Protein AF-M1K341-F1 (afdb_monomer_lite)

Secondary structure (DSSP, 8-state):
---PPPSS-HHHHHHHHHTSTT-TTHHHHHHHHHHHHHHHHHHHHHT-SSEEEE--HHHHHHHHTT-HHHHHHHHHHHHHHHHHHHHHHHHHHHHHHHHHHHH-GGGGGHHHHIIIIIHHHHHHHHHHHT---HHHHHHHHHHHHHHHHHHTBGGG---HHHHHHHHHHHHHHHT-HHHHHHHHTTEEEE-GGGGG-HHHHHHHHHHHHHS-SSS-SS--GGGHHHHHHHHHHHHHHHHHSPB--PPPHHHHHHHHHHHHHHHHHHHHHHHHTTS----------PPP-THHHHHHHHHHHHHHHHS--

Organism: Encephalitozoon cuniculi (NCBI:txid6035)

Foldseek 3Di:
DDDDDDPPPVVQLVVLQLPQPLLLQLLLLLLLLLLVVLLVLLVCVLVDQFQKWFQDPQLLVCLVVVVLLVSLVVRVVRSVVLNVLSVVVSVVSVVLSVVSCVVDVPCVRSVSCCVRLVVQLVVLLVQLLVDDDPVSNVSSVVSNLVSLLVSQECSSHVDPVLLVSLVVVLVCLVPVPSLCCCQVRQIFGHHPVCSVVSVVVSVVSVQSVCQRSLGGPDDDPRSSSSPSSSVSSVSSNSSSDRDHDDDDPSRVVVVVVVVVVVVVVVVVVVVCVVDDDDDDDDDDDDDDDPPPPVVVVVVVVVVVVVPPD

Structure (mmCIF, N/CA/C/O backbone):
data_AF-M1K341-F1
#
_entry.id   AF-M1K341-F1
#
loop_
_atom_site.group_PDB
_atom_site.id
_atom_site.type_symbol
_atom_site.label_atom_id
_atom_site.label_alt_id
_atom_site.label_comp_id
_atom_site.label_asym_id
_atom_site.label_entity_id
_atom_site.label_seq_id
_atom_site.pdbx_PDB_ins_code
_atom_site.Cartn_x
_atom_site.Cartn_y
_atom_site.Cartn_z
_atom_site.occupancy
_atom_site.B_iso_or_equiv
_atom_site.auth_seq_id
_atom_site.auth_comp_id
_atom_site.auth_asym_id
_atom_site.auth_atom_id
_atom_site.pdbx_PDB_model_num
ATOM 1 N N . MET A 1 1 ? 13.171 23.083 21.052 1.00 31.80 1 MET A N 1
ATOM 2 C CA . MET A 1 1 ? 12.038 22.138 20.982 1.00 31.80 1 MET A CA 1
ATOM 3 C C . MET A 1 1 ? 10.779 22.963 20.816 1.00 31.80 1 MET A C 1
ATOM 5 O O . MET A 1 1 ? 10.423 23.678 21.740 1.00 31.80 1 MET A O 1
ATOM 9 N N . GLN A 1 2 ? 10.188 22.962 19.624 1.00 23.58 2 GLN A N 1
ATOM 10 C CA . GLN A 1 2 ? 8.912 23.622 19.358 1.00 23.58 2 GLN A CA 1
ATOM 11 C C . GLN A 1 2 ? 8.000 22.592 18.696 1.00 23.58 2 GLN A C 1
ATOM 13 O O . GLN A 1 2 ? 8.249 22.154 17.577 1.00 23.58 2 GLN A O 1
ATOM 18 N N . SER A 1 3 ? 6.998 22.166 19.455 1.00 30.30 3 SER A N 1
ATOM 19 C CA . SER A 1 3 ? 5.808 21.466 18.994 1.00 30.30 3 SER A CA 1
ATOM 20 C C . SER A 1 3 ? 5.016 22.409 18.085 1.00 30.30 3 SER A C 1
ATOM 22 O O . SER A 1 3 ? 4.510 23.430 18.552 1.00 30.30 3 SER A O 1
ATOM 24 N N . GLY A 1 4 ? 4.975 22.103 16.787 1.00 28.55 4 GLY A N 1
ATOM 25 C CA . GLY A 1 4 ? 4.127 22.800 15.818 1.00 28.55 4 GLY A CA 1
ATOM 26 C C . GLY A 1 4 ? 2.640 22.462 16.013 1.00 28.55 4 GLY A C 1
ATOM 27 O O . GLY A 1 4 ? 2.333 21.443 16.633 1.00 28.55 4 GLY A O 1
ATOM 28 N N . PRO A 1 5 ? 1.723 23.318 15.530 1.00 41.66 5 PRO A N 1
ATOM 29 C CA . PRO A 1 5 ? 0.301 23.241 15.839 1.00 41.66 5 PRO A CA 1
ATOM 30 C C . PRO A 1 5 ? -0.401 22.100 15.086 1.00 41.66 5 PRO A C 1
ATOM 32 O O . PRO A 1 5 ? -0.144 21.860 13.907 1.00 41.66 5 PRO A O 1
ATOM 35 N N . PHE A 1 6 ? -1.297 21.431 15.814 1.00 37.28 6 PHE A N 1
ATOM 36 C CA . PHE A 1 6 ? -2.285 20.453 15.359 1.00 37.28 6 PHE A CA 1
ATOM 37 C C . PHE A 1 6 ? -3.232 21.055 14.314 1.00 37.28 6 PHE A C 1
ATOM 39 O O . PHE A 1 6 ? -3.731 22.161 14.511 1.00 37.28 6 PHE A O 1
ATOM 46 N N . GLU A 1 7 ? -3.520 20.323 13.232 1.00 40.06 7 GLU A N 1
ATOM 47 C CA . GLU A 1 7 ? -4.556 20.709 12.260 1.00 40.06 7 GLU A CA 1
ATOM 48 C C . GLU A 1 7 ? -5.235 19.495 11.578 1.00 40.06 7 GLU A C 1
ATOM 50 O O . GLU A 1 7 ? -5.529 19.487 10.380 1.00 40.06 7 GLU A O 1
ATOM 55 N N . MET A 1 8 ? -5.536 18.468 12.372 1.00 41.22 8 MET A N 1
ATOM 56 C CA . MET A 1 8 ? -6.918 18.039 12.572 1.00 41.22 8 MET A CA 1
ATOM 57 C C . MET A 1 8 ? -7.226 18.355 14.040 1.00 41.22 8 MET A C 1
ATOM 59 O O . MET A 1 8 ? -6.359 18.226 14.901 1.00 41.22 8 MET A O 1
ATOM 63 N N . ASN A 1 9 ? -8.404 18.899 14.336 1.00 53.91 9 ASN A N 1
ATOM 64 C CA . ASN A 1 9 ? -8.740 19.192 15.722 1.00 53.91 9 ASN A CA 1
ATOM 65 C C . ASN A 1 9 ? -8.868 17.825 16.407 1.00 53.91 9 ASN A C 1
ATOM 67 O O . ASN A 1 9 ? -9.782 17.085 16.051 1.00 53.91 9 ASN A O 1
ATOM 71 N N . ASP A 1 10 ? -7.986 17.465 17.346 1.00 56.53 10 ASP A N 1
ATOM 72 C CA . ASP A 1 10 ? -8.075 16.211 18.122 1.00 56.53 10 ASP A CA 1
ATOM 73 C C . ASP A 1 10 ? -9.516 15.946 18.599 1.00 56.53 10 ASP A C 1
ATOM 75 O O . ASP A 1 10 ? -9.975 14.810 18.698 1.00 56.53 10 ASP A O 1
ATOM 79 N N . ILE A 1 11 ? -10.255 17.034 18.834 1.00 63.25 11 ILE A N 1
ATOM 80 C CA . ILE A 1 11 ? -11.677 17.100 19.157 1.00 63.25 11 ILE A CA 1
ATOM 81 C C . ILE A 1 11 ? -12.574 16.457 18.083 1.00 63.25 11 ILE A C 1
ATOM 83 O O . ILE A 1 11 ? -13.475 15.706 18.437 1.00 63.25 11 ILE A O 1
ATOM 87 N N . GLU A 1 12 ? -12.369 16.718 16.791 1.00 66.12 12 GLU A N 1
ATOM 88 C CA . GLU A 1 12 ? -13.173 16.157 15.693 1.00 66.12 12 GLU A CA 1
ATOM 89 C C . GLU A 1 12 ? -12.963 14.650 15.543 1.00 66.12 12 GLU A C 1
ATOM 91 O O . GLU A 1 12 ? -13.943 13.908 15.449 1.00 66.12 12 GLU A O 1
ATOM 96 N N . LEU A 1 13 ? -11.712 14.179 15.599 1.00 66.88 13 LEU A N 1
ATOM 97 C CA . LEU A 1 13 ? -11.414 12.746 15.581 1.00 66.88 13 LEU A CA 1
ATOM 98 C C . LEU A 1 13 ? -11.944 12.065 16.846 1.00 66.88 13 LEU A C 1
ATOM 100 O O . LEU A 1 13 ? -12.610 11.036 16.757 1.00 66.88 13 LEU A O 1
ATOM 104 N N . CYS A 1 14 ? -11.740 12.672 18.019 1.00 67.00 14 CYS A N 1
ATOM 105 C CA . CYS A 1 14 ? -12.308 12.176 19.270 1.00 67.00 14 CYS A CA 1
ATOM 106 C C . CYS A 1 14 ? -13.839 12.106 19.215 1.00 67.00 14 CYS A C 1
ATOM 108 O O . CYS A 1 14 ? -14.415 11.119 19.663 1.00 67.00 14 CYS A O 1
ATOM 110 N N . ASN A 1 15 ? -14.514 13.108 18.649 1.00 70.31 15 ASN A N 1
ATOM 111 C CA . ASN A 1 15 ? -15.971 13.112 18.508 1.00 70.31 15 ASN A CA 1
ATOM 112 C C . ASN A 1 15 ? -16.444 12.047 17.512 1.00 70.31 15 ASN A C 1
ATOM 114 O O . ASN A 1 15 ? -17.376 11.301 17.813 1.00 70.31 15 ASN A O 1
ATOM 118 N N . ALA A 1 16 ? -15.761 11.901 16.373 1.00 70.31 16 ALA A N 1
ATOM 119 C CA . ALA A 1 16 ? -16.055 10.848 15.407 1.00 70.31 16 ALA A CA 1
ATOM 120 C C . ALA A 1 16 ? -15.936 9.451 16.035 1.00 70.31 16 ALA A C 1
ATOM 122 O O . ALA A 1 16 ? -16.771 8.594 15.752 1.00 70.31 16 ALA A O 1
ATOM 123 N N . 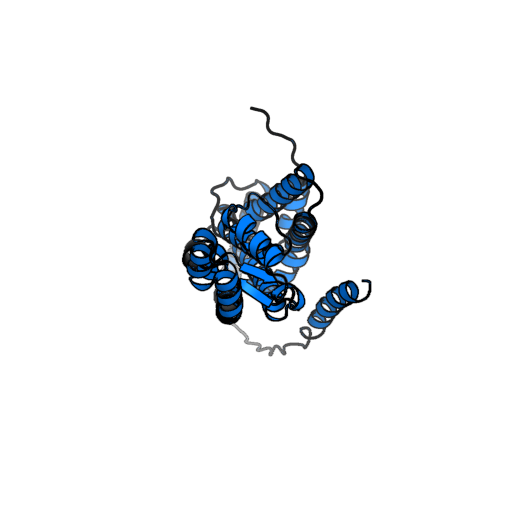MET A 1 17 ? -14.944 9.254 16.910 1.00 71.31 17 MET A N 1
ATOM 124 C CA . MET A 1 17 ? -14.660 7.994 17.602 1.00 71.31 17 MET A CA 1
ATOM 125 C C . MET A 1 17 ? -15.606 7.705 18.775 1.00 71.31 17 MET A C 1
ATOM 127 O O . MET A 1 17 ? -16.005 6.554 18.947 1.00 71.31 17 MET A O 1
ATOM 131 N N . LYS A 1 18 ? -16.024 8.724 19.541 1.00 68.81 18 LYS A N 1
ATOM 132 C CA . LYS A 1 18 ? -17.042 8.601 20.609 1.00 68.81 18 LYS A CA 1
ATOM 133 C C . LYS A 1 18 ? -18.358 8.021 20.099 1.00 68.81 18 LYS A C 1
ATOM 135 O O . LYS A 1 18 ? -19.062 7.320 20.817 1.00 68.81 18 LYS A O 1
ATOM 140 N N . GLU A 1 19 ? -18.689 8.309 18.847 1.00 69.25 19 GLU A N 1
ATOM 141 C CA . GLU A 1 19 ? -19.926 7.856 18.216 1.00 69.25 19 GLU A CA 1
ATOM 142 C C . GLU A 1 19 ? -19.822 6.453 17.594 1.00 69.25 19 GLU A C 1
ATOM 144 O O . GLU A 1 19 ? -20.786 5.981 16.980 1.00 69.25 19 GLU A O 1
ATOM 149 N N . ILE A 1 20 ? -18.679 5.771 17.754 1.00 70.00 20 ILE A N 1
ATOM 150 C CA . ILE A 1 20 ? -18.453 4.402 17.281 1.00 70.00 20 ILE A CA 1
ATOM 151 C C . ILE A 1 20 ? -18.794 3.426 18.408 1.00 70.00 20 ILE A C 1
ATOM 153 O O . ILE A 1 20 ? -18.048 3.311 19.385 1.00 70.00 20 ILE A O 1
ATOM 157 N N . PRO A 1 21 ? -19.900 2.674 18.287 1.00 61.69 21 PRO A N 1
ATOM 158 C CA . PRO A 1 21 ? -20.218 1.632 19.249 1.00 61.69 21 PRO A CA 1
ATOM 159 C C . PRO A 1 21 ? -19.119 0.563 19.231 1.00 61.69 21 PRO A C 1
ATOM 161 O O . PRO A 1 21 ? -18.712 0.144 18.149 1.00 61.69 21 PRO A O 1
ATOM 164 N N . GLU A 1 22 ? -18.684 0.085 20.401 1.00 63.88 22 GLU A N 1
ATOM 165 C CA . GLU A 1 22 ? -17.655 -0.969 20.516 1.00 63.88 22 GLU A CA 1
ATOM 166 C C . GLU A 1 22 ? -16.331 -0.609 19.806 1.00 63.88 22 GLU A C 1
ATOM 168 O O . GLU A 1 22 ? -15.724 -1.429 19.116 1.00 63.88 22 GLU A O 1
ATOM 173 N N . TYR A 1 23 ? -15.859 0.628 20.011 1.00 72.19 23 TYR A N 1
ATOM 174 C CA . TYR A 1 23 ? -14.627 1.192 19.439 1.00 72.19 23 TYR A CA 1
ATOM 175 C C . TYR A 1 23 ? -13.354 0.349 19.642 1.00 72.19 23 TYR A C 1
ATOM 177 O O . TYR A 1 23 ? -12.352 0.586 18.976 1.00 72.19 23 TYR A O 1
ATOM 185 N N . GLY A 1 24 ? -13.354 -0.648 20.527 1.00 73.62 24 GLY A N 1
ATOM 186 C CA . GLY A 1 24 ? -12.183 -1.452 20.876 1.00 73.62 24 GLY A CA 1
ATOM 187 C C . GLY A 1 24 ? -11.657 -2.376 19.772 1.00 73.62 24 GLY A C 1
ATOM 188 O O . GLY A 1 24 ? -11.023 -3.365 20.101 1.00 73.62 24 GLY A O 1
ATOM 189 N N . ASN A 1 25 ? -11.939 -2.149 18.486 1.00 79.88 25 ASN A N 1
ATOM 190 C CA . ASN A 1 25 ? -11.408 -2.944 17.365 1.00 79.88 25 ASN A CA 1
ATOM 191 C C . ASN A 1 25 ? -10.974 -2.079 16.166 1.00 79.88 25 ASN A C 1
ATOM 193 O O . ASN A 1 25 ? -10.872 -2.559 15.034 1.00 79.88 25 ASN A O 1
ATOM 197 N N . THR A 1 26 ? -10.749 -0.788 16.386 1.00 85.31 26 THR A N 1
ATOM 198 C CA . THR A 1 26 ? -10.526 0.195 15.317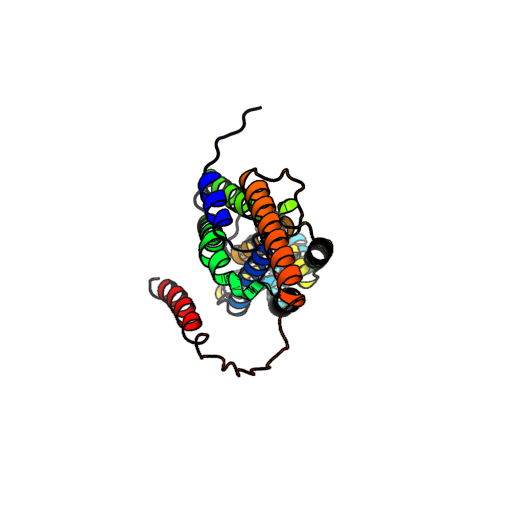 1.00 85.31 26 THR A CA 1
ATOM 199 C C . THR A 1 26 ? -9.246 -0.040 14.524 1.00 85.31 26 THR A C 1
ATOM 201 O O . THR A 1 26 ? -9.261 0.186 13.317 1.00 85.31 26 THR A O 1
ATOM 204 N N . ALA A 1 27 ? -8.173 -0.574 15.122 1.00 88.38 27 ALA A N 1
ATOM 205 C CA . ALA A 1 27 ? -6.969 -0.943 14.367 1.00 88.38 27 ALA A CA 1
ATOM 206 C C . ALA A 1 27 ? -7.266 -2.017 13.315 1.00 88.38 27 ALA A C 1
ATOM 208 O O . ALA A 1 27 ? -6.817 -1.918 12.178 1.00 88.38 27 ALA A O 1
ATOM 209 N N . ILE A 1 28 ? -8.078 -3.019 13.662 1.00 90.00 28 ILE A N 1
ATOM 210 C CA . ILE A 1 28 ? -8.451 -4.097 12.740 1.00 90.00 28 ILE A CA 1
ATOM 211 C C . ILE A 1 28 ? -9.336 -3.555 11.615 1.00 90.00 28 ILE A C 1
ATOM 213 O O . ILE A 1 28 ? -9.130 -3.896 10.451 1.00 90.00 28 ILE A O 1
ATOM 217 N N . MET A 1 29 ? -10.293 -2.679 11.939 1.00 89.31 29 MET A N 1
ATOM 218 C CA . MET A 1 29 ? -11.142 -2.025 10.935 1.00 89.31 29 MET A CA 1
ATOM 219 C C . MET A 1 29 ? -10.328 -1.115 10.003 1.00 89.31 29 MET A C 1
ATOM 221 O O . MET A 1 29 ? -10.562 -1.115 8.794 1.00 89.31 29 MET A O 1
ATOM 225 N N . MET A 1 30 ? -9.344 -0.393 10.545 1.00 92.88 30 MET A N 1
ATOM 226 C CA . MET A 1 30 ? -8.407 0.432 9.781 1.00 92.88 30 MET A CA 1
ATOM 227 C C . MET A 1 30 ? -7.544 -0.421 8.846 1.00 92.88 30 MET A C 1
ATOM 229 O O . MET A 1 30 ? -7.468 -0.148 7.651 1.00 92.88 30 MET A O 1
ATOM 233 N N . VAL A 1 31 ? -6.953 -1.503 9.358 1.00 94.44 31 VAL A N 1
ATOM 234 C CA . VAL A 1 31 ? -6.198 -2.473 8.554 1.00 94.44 31 VAL A CA 1
ATOM 235 C C . VAL A 1 31 ? -7.070 -3.054 7.445 1.00 94.44 31 VAL A C 1
ATOM 237 O O . VAL A 1 31 ? -6.645 -3.098 6.294 1.00 94.44 31 VAL A O 1
ATOM 240 N N . PHE A 1 32 ? -8.301 -3.466 7.758 1.00 93.38 32 PHE A N 1
ATOM 241 C CA . PHE A 1 32 ? -9.229 -3.989 6.760 1.00 93.38 32 PHE A CA 1
ATOM 242 C C . PHE A 1 32 ? -9.505 -2.970 5.650 1.00 93.38 32 PHE A C 1
ATOM 244 O O . PHE A 1 32 ? -9.471 -3.318 4.471 1.00 93.38 32 PHE A O 1
ATOM 251 N N . HIS A 1 33 ? -9.745 -1.714 6.024 1.00 94.69 33 HIS A N 1
ATOM 252 C CA . HIS A 1 33 ? -9.976 -0.636 5.074 1.00 94.69 33 HIS A CA 1
ATOM 253 C C . HIS A 1 33 ? -8.760 -0.405 4.162 1.00 94.69 33 HIS A C 1
ATOM 255 O O . HIS A 1 33 ? -8.899 -0.397 2.942 1.00 94.69 33 HIS A O 1
ATOM 261 N N . LEU A 1 34 ? -7.553 -0.317 4.729 1.00 96.81 34 LEU A N 1
ATOM 262 C CA . LEU A 1 34 ? -6.313 -0.160 3.962 1.00 96.81 34 LEU A CA 1
ATOM 263 C C . LEU A 1 34 ? -6.048 -1.347 3.019 1.00 96.81 34 LEU A C 1
ATOM 265 O O . LEU A 1 34 ? -5.614 -1.144 1.884 1.00 96.81 34 LEU A O 1
ATOM 269 N N . LEU A 1 35 ? -6.348 -2.579 3.450 1.00 96.38 35 LEU A N 1
ATOM 270 C CA . LEU A 1 35 ? -6.287 -3.763 2.586 1.00 96.38 35 LEU A CA 1
ATOM 271 C C . LEU A 1 35 ? -7.292 -3.672 1.429 1.00 96.38 35 LEU A C 1
ATOM 273 O O . LEU A 1 35 ? -6.979 -4.088 0.315 1.00 96.38 35 LEU A O 1
ATOM 277 N N . ASP A 1 36 ? -8.489 -3.129 1.664 1.00 95.38 36 ASP A N 1
ATOM 278 C CA . ASP A 1 36 ? -9.492 -2.931 0.616 1.00 95.38 36 ASP A CA 1
ATOM 279 C C . ASP A 1 36 ? -9.057 -1.878 -0.415 1.00 95.38 36 ASP A C 1
ATOM 281 O O . ASP A 1 36 ? -9.172 -2.126 -1.618 1.00 95.38 36 ASP A O 1
ATOM 285 N N . ILE A 1 37 ? -8.473 -0.758 0.030 1.00 96.81 37 ILE A N 1
ATOM 286 C CA . ILE A 1 37 ? -7.870 0.238 -0.872 1.00 96.81 37 ILE A CA 1
ATOM 287 C C . ILE A 1 37 ? -6.744 -0.403 -1.692 1.00 96.81 37 ILE A C 1
ATOM 289 O O . ILE A 1 37 ? -6.715 -0.259 -2.916 1.00 96.81 37 ILE A O 1
ATOM 293 N N . LEU A 1 38 ? -5.839 -1.148 -1.047 1.00 97.12 38 LEU A N 1
ATOM 294 C CA . LEU A 1 38 ? -4.732 -1.821 -1.728 1.00 97.12 38 LEU A CA 1
ATOM 295 C C . LEU A 1 38 ? -5.237 -2.827 -2.770 1.00 97.12 38 LEU A C 1
ATOM 297 O O . LEU A 1 38 ? -4.742 -2.840 -3.896 1.00 97.12 38 LEU A O 1
ATOM 301 N N . ALA A 1 39 ? -6.250 -3.629 -2.436 1.00 97.50 39 ALA A N 1
ATOM 302 C CA . ALA A 1 39 ? -6.859 -4.570 -3.371 1.00 97.50 39 ALA A CA 1
ATOM 303 C C . ALA A 1 39 ? -7.457 -3.857 -4.593 1.00 97.50 39 ALA A C 1
ATOM 305 O O . ALA A 1 39 ? -7.181 -4.246 -5.729 1.00 97.50 39 ALA A O 1
ATOM 306 N N . LYS A 1 40 ? -8.222 -2.779 -4.380 1.00 96.62 40 LYS A N 1
ATOM 307 C CA . LYS A 1 40 ? -8.791 -1.959 -5.464 1.00 96.62 40 LYS A CA 1
ATOM 308 C C . LYS A 1 40 ? -7.698 -1.374 -6.362 1.00 96.62 40 LYS A C 1
ATOM 310 O O . LYS A 1 40 ? -7.810 -1.440 -7.587 1.00 96.62 40 LYS A O 1
ATOM 315 N N . HIS A 1 41 ? -6.618 -0.862 -5.772 1.00 96.19 41 HIS A N 1
ATOM 316 C CA . HIS A 1 41 ? -5.482 -0.321 -6.522 1.00 96.19 41 HIS A CA 1
ATOM 317 C C . HIS A 1 41 ? -4.769 -1.401 -7.351 1.00 96.19 41 HIS A C 1
ATOM 319 O O . HIS A 1 41 ? -4.515 -1.206 -8.537 1.00 96.19 41 HIS A O 1
ATOM 325 N N . LEU A 1 42 ? -4.531 -2.587 -6.786 1.00 96.94 42 LEU A N 1
ATOM 326 C CA . LEU A 1 42 ? -3.930 -3.715 -7.512 1.00 96.94 42 LEU A CA 1
ATOM 327 C C . LEU A 1 42 ? -4.824 -4.228 -8.654 1.00 96.94 42 LEU A C 1
ATOM 329 O O . LEU A 1 42 ? -4.322 -4.581 -9.723 1.00 96.94 42 LEU A O 1
ATOM 333 N N . GLN A 1 43 ? -6.148 -4.240 -8.466 1.00 97.19 43 GLN A N 1
ATOM 334 C CA . GLN A 1 43 ? -7.101 -4.554 -9.537 1.00 97.19 43 GLN A CA 1
ATOM 335 C C . GLN A 1 43 ? -7.009 -3.545 -10.687 1.00 97.19 43 GLN A C 1
ATOM 337 O O . GLN A 1 43 ? -7.013 -3.946 -11.853 1.00 97.19 43 GLN A O 1
ATOM 342 N N . MET A 1 44 ? -6.895 -2.251 -10.368 1.00 95.81 44 MET A N 1
ATOM 343 C CA . MET A 1 44 ? -6.690 -1.191 -11.357 1.00 95.81 44 MET A CA 1
ATOM 344 C C . MET A 1 44 ? -5.360 -1.374 -12.096 1.00 95.81 44 MET A C 1
ATOM 346 O O . MET A 1 44 ? -5.342 -1.363 -13.324 1.00 95.81 44 MET A O 1
ATO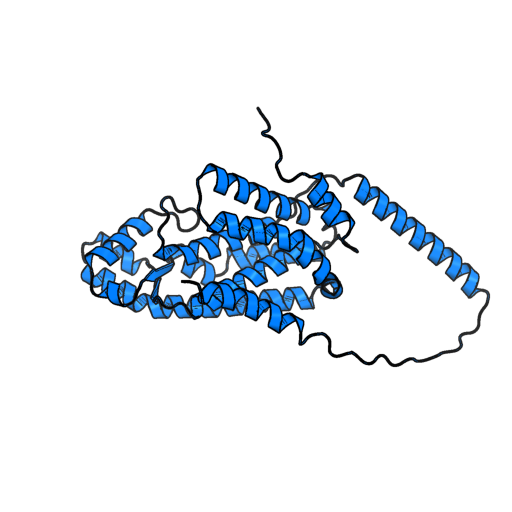M 350 N N . MET A 1 45 ? -4.267 -1.633 -11.377 1.00 94.81 45 MET A N 1
ATOM 351 C CA . MET A 1 45 ? -2.952 -1.920 -11.962 1.00 94.81 45 MET A CA 1
ATOM 352 C C . MET A 1 45 ? -2.992 -3.108 -12.934 1.00 94.81 45 MET A C 1
ATOM 354 O O . MET A 1 45 ? -2.398 -3.056 -14.007 1.00 94.81 45 MET A O 1
ATOM 358 N N . GLY A 1 46 ? -3.730 -4.172 -12.598 1.00 90.31 46 GLY A N 1
ATOM 359 C CA . GLY A 1 46 ? -3.910 -5.333 -13.476 1.00 90.31 46 GLY A CA 1
ATOM 360 C C . GLY A 1 46 ? -4.679 -5.038 -14.771 1.00 90.31 46 GLY A C 1
ATOM 361 O O . GLY A 1 46 ? -4.600 -5.823 -15.716 1.00 90.31 46 GLY A O 1
ATOM 362 N N . ARG A 1 47 ? -5.408 -3.917 -14.823 1.00 91.81 47 ARG A N 1
ATOM 363 C CA . ARG A 1 47 ? -6.206 -3.449 -15.970 1.00 91.81 47 ARG A CA 1
ATOM 364 C C . ARG A 1 47 ? -5.658 -2.160 -16.590 1.00 91.81 47 ARG A C 1
ATOM 366 O O . ARG A 1 47 ? -6.333 -1.562 -17.423 1.00 91.81 47 ARG A O 1
ATOM 373 N N . HIS A 1 48 ? -4.471 -1.725 -16.175 1.00 92.00 48 HIS A N 1
ATOM 374 C CA . HIS A 1 48 ? -3.871 -0.477 -16.629 1.00 92.00 48 HIS A CA 1
ATOM 375 C C . HIS A 1 48 ? -3.637 -0.496 -18.149 1.00 92.00 48 HIS A C 1
ATOM 377 O O . HIS A 1 48 ? -3.326 -1.543 -18.724 1.00 92.00 48 HIS A O 1
ATOM 383 N N . SER A 1 49 ? -3.793 0.658 -18.804 1.00 90.12 49 SER A N 1
ATOM 384 C CA . SER A 1 49 ? -3.575 0.805 -20.253 1.00 90.12 49 SER A CA 1
ATOM 385 C C . SER A 1 49 ? -2.108 0.592 -20.630 1.00 90.12 49 SER A C 1
ATOM 387 O O . SER A 1 49 ? -1.795 -0.079 -21.619 1.00 90.12 49 SER A O 1
ATOM 389 N N . ASP A 1 50 ? -1.216 1.145 -19.813 1.00 95.50 50 ASP A N 1
ATOM 390 C CA . ASP A 1 50 ? 0.230 1.031 -19.981 1.00 95.50 50 ASP A CA 1
ATOM 391 C C . ASP A 1 50 ? 0.765 -0.343 -19.582 1.00 95.50 50 ASP A C 1
ATOM 393 O O . ASP A 1 50 ? 0.137 -1.114 -18.854 1.00 95.50 50 ASP A O 1
ATOM 397 N N . VAL A 1 51 ? 1.956 -0.663 -20.080 1.00 95.75 51 VAL A N 1
ATOM 398 C CA . VAL A 1 51 ? 2.601 -1.953 -19.856 1.00 95.75 51 VAL A CA 1
ATOM 399 C C . VAL A 1 51 ? 3.318 -1.925 -18.509 1.00 95.75 51 VAL A C 1
ATOM 401 O O . VAL A 1 51 ? 4.296 -1.189 -18.372 1.00 95.75 51 VAL A O 1
ATOM 404 N N . PRO A 1 52 ? 2.903 -2.738 -17.522 1.00 97.31 52 PRO A N 1
ATOM 405 C CA . PRO A 1 52 ? 3.692 -2.897 -16.313 1.00 97.31 52 PRO A CA 1
ATOM 406 C C . PRO A 1 52 ? 4.992 -3.621 -16.666 1.00 97.31 52 PRO A C 1
ATOM 408 O O . PRO A 1 52 ? 4.954 -4.656 -17.339 1.00 97.31 52 PRO A O 1
ATOM 411 N N . VAL A 1 53 ? 6.116 -3.087 -16.204 1.00 97.19 53 VAL A N 1
ATOM 412 C CA . VAL A 1 53 ? 7.472 -3.635 -16.326 1.00 97.19 53 VAL A CA 1
ATOM 413 C C . VAL A 1 53 ? 8.214 -3.437 -15.010 1.00 97.19 53 VAL A C 1
ATOM 415 O O . VAL A 1 53 ? 7.896 -2.538 -14.238 1.00 97.19 53 VAL A O 1
ATOM 418 N N . ILE A 1 54 ? 9.210 -4.272 -14.743 1.00 96.12 54 ILE A N 1
ATOM 419 C CA . ILE A 1 54 ? 10.107 -4.127 -13.594 1.00 96.12 54 ILE A CA 1
ATOM 420 C C . ILE A 1 54 ? 11.557 -4.008 -14.081 1.00 96.12 54 ILE A C 1
ATOM 422 O O . ILE A 1 54 ? 12.003 -4.772 -14.941 1.00 96.12 54 ILE A O 1
ATOM 426 N N . ILE A 1 55 ? 12.291 -3.043 -13.539 1.00 95.62 55 ILE A N 1
ATOM 427 C CA . ILE A 1 55 ? 13.736 -2.892 -13.708 1.00 95.62 55 ILE A CA 1
ATOM 428 C C . ILE A 1 55 ? 14.414 -3.882 -12.756 1.00 95.62 55 ILE A C 1
ATOM 430 O O . ILE A 1 55 ? 14.710 -3.589 -11.597 1.00 95.62 55 ILE A O 1
ATOM 434 N N . THR A 1 56 ? 14.620 -5.101 -13.247 1.00 93.88 56 THR A N 1
ATOM 435 C CA . THR A 1 56 ? 15.310 -6.162 -12.508 1.00 93.88 56 THR A CA 1
ATOM 436 C C . THR A 1 56 ? 16.823 -5.930 -12.475 1.00 93.88 56 THR A C 1
ATOM 438 O O . THR A 1 56 ? 17.364 -5.064 -13.167 1.00 93.88 56 THR A O 1
ATOM 441 N N . ASN A 1 57 ? 17.536 -6.774 -11.724 1.00 93.00 57 ASN A N 1
ATOM 442 C CA . ASN A 1 57 ? 19.001 -6.798 -11.739 1.00 93.00 57 ASN A CA 1
ATOM 443 C C . ASN A 1 57 ? 19.578 -7.046 -13.143 1.00 93.00 57 ASN A C 1
ATOM 445 O O . ASN A 1 57 ? 20.658 -6.548 -13.449 1.00 93.00 57 ASN A O 1
ATOM 449 N N . ASP A 1 58 ? 18.876 -7.785 -14.006 1.00 95.44 58 ASP A N 1
ATOM 450 C CA . ASP A 1 58 ? 19.327 -8.051 -15.376 1.00 95.44 58 ASP A CA 1
ATOM 451 C C . ASP A 1 58 ? 19.230 -6.799 -16.248 1.00 95.44 58 ASP A C 1
ATOM 453 O O . ASP A 1 58 ? 20.207 -6.432 -16.901 1.00 95.44 58 ASP A O 1
ATOM 457 N N . VAL A 1 59 ? 18.108 -6.076 -16.159 1.00 96.06 59 VAL A N 1
ATOM 458 C CA . VAL A 1 59 ? 17.932 -4.774 -16.823 1.00 96.06 59 VAL A CA 1
ATOM 459 C C . VAL A 1 59 ? 19.012 -3.791 -16.362 1.00 96.06 59 VAL A C 1
ATOM 461 O O . VAL A 1 59 ? 19.694 -3.181 -17.189 1.00 96.06 59 VAL A O 1
ATOM 464 N N . ALA A 1 60 ? 19.216 -3.680 -15.044 1.00 94.06 60 ALA A N 1
ATOM 465 C CA . ALA A 1 60 ? 20.213 -2.788 -14.458 1.00 94.06 60 ALA A CA 1
ATOM 466 C C . ALA A 1 60 ? 21.641 -3.129 -14.921 1.00 94.06 60 ALA A C 1
ATOM 468 O O . ALA A 1 60 ? 22.412 -2.234 -15.264 1.00 94.06 60 ALA A O 1
ATOM 469 N N . ARG A 1 61 ? 21.986 -4.420 -14.994 1.00 96.38 61 ARG A N 1
ATOM 470 C CA . ARG A 1 61 ? 23.301 -4.891 -15.450 1.00 96.38 61 ARG A CA 1
ATOM 471 C C . ARG A 1 61 ? 23.561 -4.545 -16.915 1.00 96.38 61 ARG A C 1
ATOM 473 O O . ARG A 1 61 ? 24.650 -4.068 -17.241 1.00 96.38 61 ARG A O 1
ATOM 480 N N . CYS A 1 62 ? 22.578 -4.765 -17.791 1.00 96.56 62 CYS A N 1
ATOM 481 C CA . CYS A 1 62 ? 22.676 -4.396 -19.204 1.00 96.56 62 CYS A CA 1
ATOM 482 C C . CYS A 1 62 ? 22.873 -2.885 -19.370 1.00 96.56 62 CYS A C 1
ATOM 484 O O . CYS A 1 62 ? 23.759 -2.469 -20.117 1.00 96.56 62 CYS A O 1
ATOM 486 N N . TYR A 1 63 ? 22.114 -2.076 -18.622 1.00 95.25 63 TYR A N 1
ATOM 487 C CA . TYR A 1 63 ? 22.256 -0.620 -18.616 1.00 95.25 63 TYR A CA 1
ATOM 488 C C . TYR A 1 63 ? 23.655 -0.175 -18.155 1.00 95.25 63 TYR A C 1
ATOM 490 O O . TYR A 1 63 ? 24.321 0.576 -18.866 1.00 95.25 63 TYR A O 1
ATOM 498 N N . GLN A 1 64 ? 24.139 -0.686 -17.016 1.00 95.25 64 GLN A N 1
ATOM 499 C CA . GLN A 1 64 ? 25.459 -0.343 -16.459 1.00 95.25 64 GLN A CA 1
ATOM 500 C C . GLN A 1 64 ? 26.617 -0.730 -17.382 1.00 95.25 64 GLN A C 1
ATOM 502 O O . GLN A 1 64 ? 27.651 -0.069 -17.384 1.00 95.25 64 GLN A O 1
ATOM 507 N N . SER A 1 65 ? 26.436 -1.788 -18.173 1.00 95.94 65 SER A N 1
ATOM 508 C CA . SER A 1 65 ? 27.435 -2.269 -19.133 1.00 95.94 65 SER A CA 1
ATOM 509 C C . SER A 1 65 ? 27.394 -1.520 -20.475 1.00 95.94 65 SER A C 1
ATOM 511 O O . SER A 1 65 ? 28.149 -1.857 -21.381 1.00 95.94 65 SER A O 1
ATOM 513 N N . GLY A 1 66 ? 26.507 -0.530 -20.637 1.00 93.31 66 GLY A N 1
ATOM 514 C CA . GLY A 1 66 ? 26.344 0.224 -21.886 1.00 93.31 66 GLY A CA 1
ATOM 515 C C . GLY A 1 66 ? 25.600 -0.531 -22.994 1.00 93.31 66 GLY A C 1
ATOM 516 O O . GLY A 1 66 ? 25.559 -0.073 -24.132 1.00 93.31 66 GLY A O 1
ATOM 517 N N . HIS A 1 67 ? 24.987 -1.679 -22.688 1.00 95.12 67 HIS A N 1
ATOM 518 C CA . HIS A 1 67 ? 24.199 -2.473 -23.634 1.00 95.12 67 HIS A CA 1
ATOM 519 C C . HIS A 1 67 ? 22.725 -2.053 -23.592 1.00 95.12 67 HIS A C 1
ATOM 521 O O . HIS A 1 67 ? 21.856 -2.821 -23.174 1.00 95.12 67 HIS A O 1
ATOM 527 N N . TRP A 1 68 ? 22.443 -0.814 -23.992 1.00 93.94 68 TRP A N 1
ATOM 528 C CA . TRP A 1 68 ? 21.126 -0.192 -23.821 1.00 93.94 68 TRP A CA 1
ATOM 529 C C . TRP A 1 68 ? 20.007 -0.919 -24.561 1.00 93.94 68 TRP A C 1
ATOM 531 O O . TRP A 1 68 ? 18.993 -1.230 -23.940 1.00 93.94 68 TRP A O 1
ATOM 541 N N . SER A 1 69 ? 20.217 -1.317 -25.817 1.00 93.19 69 SER A N 1
ATOM 542 C CA . SER A 1 69 ? 19.217 -2.089 -26.565 1.00 93.19 69 SER A CA 1
ATOM 543 C C . SER A 1 69 ? 18.876 -3.415 -25.872 1.00 93.19 69 SER A C 1
ATOM 545 O O . SER A 1 69 ? 17.710 -3.794 -25.792 1.00 93.19 69 SER A O 1
ATOM 547 N N . ASN A 1 70 ? 19.867 -4.085 -25.267 1.00 94.94 70 ASN A N 1
ATOM 548 C CA . ASN A 1 70 ? 19.621 -5.296 -24.477 1.00 94.94 70 ASN A CA 1
ATOM 549 C C . ASN A 1 70 ? 18.851 -4.985 -23.185 1.00 94.94 70 ASN A C 1
ATOM 551 O O . ASN A 1 70 ? 17.982 -5.760 -22.801 1.00 94.94 70 ASN A O 1
ATOM 555 N N . ALA A 1 71 ? 19.126 -3.853 -22.529 1.00 94.75 71 ALA A N 1
ATOM 556 C CA . ALA A 1 71 ? 18.377 -3.426 -21.346 1.00 94.75 71 ALA A CA 1
ATOM 557 C C . ALA A 1 71 ? 16.895 -3.173 -21.674 1.00 94.75 71 ALA A C 1
ATOM 559 O O . ALA A 1 71 ? 16.026 -3.582 -20.905 1.00 94.75 71 ALA A O 1
ATOM 560 N N . VAL A 1 72 ? 16.600 -2.560 -22.828 1.00 94.19 72 VAL A N 1
ATOM 561 C CA . VAL A 1 72 ? 15.224 -2.362 -23.316 1.00 94.19 72 VAL A CA 1
ATOM 562 C C . VAL A 1 72 ? 14.534 -3.702 -23.579 1.00 94.19 72 VAL A C 1
ATOM 564 O O . VAL A 1 72 ? 13.391 -3.897 -23.162 1.00 94.19 72 VAL A O 1
ATOM 567 N N . GLU A 1 73 ? 15.215 -4.648 -24.226 1.00 94.19 73 GLU A N 1
ATOM 568 C CA . GLU A 1 73 ? 14.656 -5.978 -24.492 1.00 94.19 73 GLU A CA 1
ATOM 569 C C . GLU A 1 73 ? 14.406 -6.784 -23.207 1.00 94.19 73 GLU A C 1
ATOM 571 O O . GLU A 1 73 ? 13.345 -7.394 -23.057 1.00 94.19 73 GLU A O 1
ATOM 576 N N . GLU A 1 74 ? 15.318 -6.742 -22.234 1.00 95.25 74 GLU A N 1
ATOM 577 C CA . GLU A 1 74 ? 15.098 -7.365 -20.923 1.00 95.25 74 GLU A CA 1
ATOM 578 C C . GLU A 1 74 ? 13.951 -6.698 -20.149 1.00 95.25 74 GLU A C 1
ATOM 580 O O . GLU A 1 74 ? 13.134 -7.383 -19.525 1.00 95.25 74 GLU A O 1
ATOM 585 N N . LEU A 1 75 ? 13.807 -5.373 -20.248 1.00 96.00 75 LEU A N 1
ATOM 586 C CA . LEU A 1 75 ? 12.691 -4.653 -19.636 1.00 96.00 75 LEU A CA 1
ATOM 587 C C . LEU A 1 75 ? 11.345 -5.065 -20.253 1.00 96.00 75 LEU A C 1
ATOM 589 O O . LEU A 1 75 ? 10.372 -5.274 -19.532 1.00 96.00 75 LEU A O 1
ATOM 593 N N . LYS A 1 76 ? 11.276 -5.249 -21.578 1.00 94.19 76 LYS A N 1
ATOM 594 C CA . LYS A 1 76 ? 10.067 -5.763 -22.249 1.00 94.19 76 LYS A CA 1
ATOM 595 C C . LYS A 1 76 ? 9.693 -7.153 -21.729 1.00 94.19 76 LYS A C 1
ATOM 597 O O . LYS A 1 76 ? 8.528 -7.398 -21.398 1.00 94.19 76 LYS A O 1
ATOM 602 N N . LYS A 1 77 ? 10.673 -8.059 -21.611 1.00 94.00 77 LYS A N 1
ATOM 603 C CA . LYS A 1 77 ? 10.466 -9.424 -21.089 1.00 94.00 77 LYS A CA 1
ATOM 604 C C . LYS A 1 77 ? 9.954 -9.421 -19.649 1.00 94.00 77 LYS A C 1
ATOM 606 O O . LYS A 1 77 ? 9.134 -10.270 -19.288 1.00 94.00 77 LYS A O 1
ATOM 611 N N . SER A 1 78 ? 10.369 -8.445 -18.841 1.00 95.75 78 SER A N 1
ATOM 612 C CA . SER A 1 78 ? 9.952 -8.338 -17.442 1.00 95.75 78 SER A CA 1
ATOM 613 C C . SER A 1 78 ? 8.462 -8.010 -17.262 1.00 95.75 78 SER A C 1
ATOM 615 O O . SER A 1 78 ? 7.920 -8.201 -16.170 1.00 95.75 78 SER A O 1
ATOM 617 N N . SER A 1 79 ? 7.748 -7.624 -18.329 1.00 95.62 79 SER A N 1
ATOM 618 C CA . SER A 1 79 ? 6.311 -7.346 -18.254 1.00 95.62 79 SER A CA 1
ATOM 619 C C . SER A 1 79 ? 5.475 -8.544 -17.807 1.00 95.62 79 SER A C 1
ATOM 621 O O . SER A 1 79 ? 4.542 -8.399 -17.011 1.00 95.62 79 SER A O 1
ATOM 623 N N . LEU A 1 80 ? 5.801 -9.749 -18.288 1.00 94.62 80 LEU A N 1
ATOM 624 C CA . LEU A 1 80 ? 5.073 -10.955 -17.888 1.00 94.62 80 LEU A CA 1
ATOM 625 C C . LEU A 1 80 ? 5.244 -11.225 -16.389 1.00 94.62 80 LEU A C 1
ATOM 627 O O . LEU A 1 80 ? 4.273 -11.562 -15.708 1.00 94.62 80 LEU A O 1
ATOM 631 N N . LEU A 1 81 ? 6.463 -11.035 -15.882 1.00 95.25 81 LEU A N 1
ATOM 632 C CA . LEU A 1 81 ? 6.774 -11.167 -14.465 1.00 95.25 81 LEU A CA 1
ATOM 633 C C . LEU A 1 81 ? 5.989 -10.134 -13.645 1.00 95.25 81 LEU A C 1
ATOM 635 O O . LEU A 1 81 ? 5.249 -10.525 -12.748 1.00 95.25 81 LEU A O 1
ATOM 639 N N . ALA A 1 82 ? 6.029 -8.853 -14.022 1.00 96.94 82 ALA A N 1
ATOM 640 C CA . ALA A 1 82 ? 5.279 -7.794 -13.345 1.00 96.94 82 ALA A CA 1
ATOM 641 C C . ALA A 1 82 ? 3.770 -8.101 -13.261 1.00 96.94 82 ALA A C 1
ATOM 643 O O . ALA A 1 82 ? 3.175 -8.039 -12.185 1.00 96.94 82 ALA A O 1
ATOM 644 N N . LYS A 1 83 ? 3.147 -8.518 -14.373 1.00 96.69 83 LYS A N 1
ATOM 645 C CA . LYS A 1 83 ? 1.721 -8.901 -14.402 1.00 96.69 83 LYS A CA 1
ATOM 646 C C . LYS A 1 83 ? 1.410 -10.083 -13.489 1.00 96.69 83 LYS A C 1
ATOM 648 O O . LYS A 1 83 ? 0.349 -10.115 -12.864 1.00 96.69 83 LYS A O 1
ATOM 653 N N . ASN A 1 84 ? 2.298 -11.073 -13.447 1.00 97.31 84 ASN A N 1
ATOM 654 C CA . ASN A 1 84 ? 2.124 -12.245 -12.599 1.00 97.31 84 ASN A CA 1
ATOM 655 C C . ASN A 1 84 ? 2.213 -11.881 -11.117 1.00 97.31 84 ASN A C 1
ATOM 657 O O . ASN A 1 84 ? 1.344 -12.299 -10.354 1.00 97.31 84 ASN A O 1
ATOM 661 N N . GLU A 1 85 ? 3.192 -11.070 -10.724 1.00 97.38 85 GLU A N 1
ATOM 662 C CA . GLU A 1 85 ? 3.360 -10.651 -9.331 1.00 97.38 85 GLU A CA 1
ATOM 663 C C . GLU A 1 85 ? 2.221 -9.730 -8.865 1.00 97.38 85 GLU A C 1
ATOM 665 O O . GLU A 1 85 ? 1.698 -9.934 -7.773 1.00 97.38 85 GLU A O 1
ATOM 670 N N . ILE A 1 86 ? 1.722 -8.814 -9.711 1.00 97.69 86 ILE A N 1
ATOM 671 C CA . ILE A 1 86 ? 0.519 -8.010 -9.400 1.00 97.69 86 ILE A CA 1
ATOM 672 C C . ILE A 1 86 ? -0.687 -8.921 -9.125 1.00 97.69 86 ILE A C 1
ATOM 674 O O . ILE A 1 86 ? -1.408 -8.731 -8.146 1.00 97.69 86 ILE A O 1
ATOM 678 N N . ARG A 1 87 ? -0.905 -9.938 -9.971 1.00 97.88 87 ARG A N 1
ATOM 679 C CA . ARG A 1 87 ? -2.029 -10.877 -9.829 1.00 97.88 87 ARG A CA 1
ATOM 680 C C . ARG A 1 87 ? -1.930 -11.704 -8.548 1.00 97.88 87 ARG A C 1
ATOM 682 O O . ARG A 1 87 ? -2.931 -11.868 -7.853 1.00 97.88 87 ARG A O 1
ATOM 689 N N . LYS A 1 88 ? -0.743 -12.235 -8.247 1.00 98.00 88 LYS A N 1
ATOM 690 C CA . LYS A 1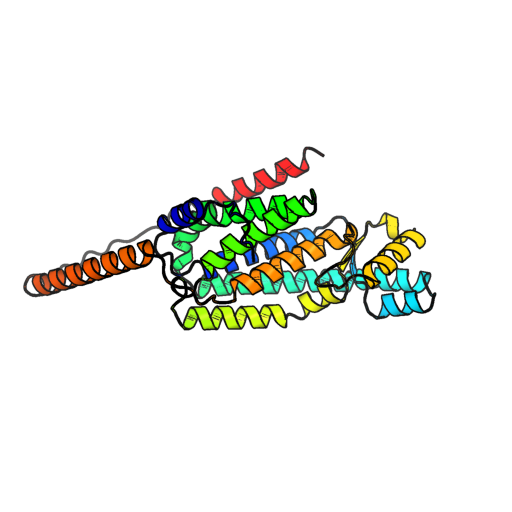 88 ? -0.502 -13.012 -7.024 1.00 98.00 88 LYS A CA 1
ATOM 691 C C . LYS A 1 88 ? -0.678 -12.143 -5.781 1.00 98.00 88 LYS A C 1
ATOM 693 O O . LYS A 1 88 ? -1.398 -12.548 -4.873 1.00 98.00 88 LYS A O 1
ATOM 698 N N . LEU A 1 89 ? -0.108 -10.935 -5.776 1.00 97.25 89 LEU A N 1
ATOM 699 C CA . LEU A 1 89 ? -0.246 -9.997 -4.664 1.00 97.25 89 LEU A CA 1
ATOM 700 C C . LEU A 1 89 ? -1.715 -9.653 -4.408 1.00 97.25 89 LEU A C 1
ATOM 702 O O . LEU A 1 89 ? -2.160 -9.706 -3.266 1.00 97.25 89 LEU A O 1
ATOM 706 N N . LEU A 1 90 ? -2.494 -9.382 -5.460 1.00 97.75 90 LEU A N 1
ATOM 707 C CA . LEU A 1 90 ? -3.934 -9.163 -5.329 1.00 97.75 90 LEU A CA 1
ATOM 708 C C . LEU A 1 90 ? -4.634 -10.360 -4.667 1.00 97.75 90 LEU A C 1
ATOM 710 O O . LEU A 1 90 ? -5.413 -10.178 -3.735 1.00 97.75 90 LEU A O 1
ATOM 714 N N . SER A 1 91 ? -4.333 -11.582 -5.112 1.00 97.75 91 SER A N 1
ATOM 715 C CA . SER A 1 91 ? -4.907 -12.797 -4.521 1.00 97.75 91 SER A CA 1
ATOM 716 C C . SER A 1 91 ? -4.557 -12.952 -3.036 1.00 97.75 91 SER A C 1
ATOM 718 O O . SER A 1 91 ? -5.399 -13.396 -2.255 1.00 97.75 91 SER A O 1
ATOM 720 N N . LEU A 1 92 ? -3.333 -12.595 -2.635 1.00 96.88 92 LEU A N 1
ATOM 721 C CA . LEU A 1 92 ? -2.901 -12.625 -1.236 1.00 96.88 92 LEU A CA 1
ATOM 722 C C . LEU A 1 92 ? -3.635 -11.578 -0.397 1.00 96.88 92 LEU A C 1
ATOM 724 O O . LEU A 1 92 ? -4.147 -11.904 0.672 1.00 96.88 92 LEU A O 1
ATOM 728 N N . VAL A 1 93 ? -3.744 -10.346 -0.896 1.00 96.69 93 VAL A N 1
ATOM 729 C CA . VAL A 1 93 ? -4.447 -9.258 -0.202 1.00 96.69 93 VAL A CA 1
ATOM 730 C C . VAL A 1 93 ? -5.932 -9.591 -0.018 1.00 96.69 93 VAL A C 1
ATOM 732 O O . VAL A 1 93 ? -6.467 -9.401 1.073 1.00 96.69 93 VAL A O 1
ATOM 735 N N . GLU A 1 94 ? -6.601 -10.155 -1.028 1.00 96.75 94 GLU A N 1
ATOM 736 C CA . GLU A 1 94 ? -7.998 -10.608 -0.898 1.00 96.75 94 GLU A CA 1
ATOM 737 C C . GLU A 1 94 ? -8.153 -11.768 0.100 1.00 96.75 94 GLU A C 1
ATOM 739 O O . GLU A 1 94 ? -9.128 -11.824 0.858 1.00 96.75 94 GLU A O 1
ATOM 744 N N . SER A 1 95 ? -7.167 -12.667 0.167 1.00 95.44 95 SER A N 1
ATOM 745 C CA . SER A 1 95 ? -7.122 -13.711 1.195 1.00 95.44 95 SER A CA 1
ATOM 746 C C . SER A 1 95 ? -6.994 -13.110 2.597 1.00 95.44 95 SER A C 1
ATOM 748 O O . SER A 1 95 ? -7.772 -13.456 3.487 1.00 95.44 95 SER A O 1
ATOM 750 N N . TRP A 1 96 ? -6.094 -12.141 2.797 1.00 94.25 96 TRP A N 1
ATOM 751 C CA . TRP A 1 96 ? -5.966 -11.440 4.077 1.00 94.25 96 TRP A CA 1
ATOM 752 C C . TRP A 1 96 ? -7.265 -10.740 4.472 1.00 94.25 96 TRP A C 1
ATOM 754 O O . TRP A 1 96 ? -7.706 -10.918 5.601 1.00 94.25 96 TRP A O 1
ATOM 764 N N . LYS A 1 97 ? -7.941 -10.047 3.546 1.00 93.06 97 LYS A N 1
ATOM 765 C CA . LYS A 1 97 ? -9.267 -9.443 3.789 1.00 93.06 97 LYS A CA 1
ATOM 766 C C . LYS A 1 97 ? -10.298 -10.472 4.246 1.00 93.06 97 LYS A C 1
ATOM 768 O O . LYS A 1 97 ? -11.057 -10.211 5.180 1.00 93.06 97 LYS A O 1
ATOM 773 N N . THR A 1 98 ? -10.326 -11.629 3.590 1.00 91.31 98 THR A N 1
ATOM 774 C CA . THR A 1 98 ? -11.241 -12.725 3.929 1.00 91.31 98 THR A CA 1
ATOM 775 C C . THR A 1 98 ? -10.959 -13.247 5.336 1.00 91.31 98 THR A C 1
ATOM 777 O O . THR A 1 98 ? -11.878 -13.335 6.143 1.00 91.31 98 THR A O 1
ATOM 780 N N . ILE A 1 99 ? -9.690 -13.501 5.667 1.00 88.62 99 ILE A N 1
ATOM 781 C CA . ILE A 1 99 ? -9.269 -13.942 7.005 1.00 88.62 99 ILE A CA 1
ATOM 782 C C . ILE A 1 99 ? -9.635 -12.898 8.065 1.00 88.62 99 ILE A C 1
ATOM 784 O O . ILE A 1 99 ? -10.174 -13.263 9.107 1.00 88.62 99 ILE A O 1
ATOM 788 N N . THR A 1 100 ? -9.404 -11.607 7.800 1.00 87.44 100 THR A N 1
ATOM 789 C CA . THR A 1 100 ? -9.798 -10.530 8.718 1.00 87.44 100 THR A CA 1
ATOM 790 C C . THR A 1 100 ? -11.297 -10.573 8.989 1.00 87.44 100 THR A C 1
ATOM 792 O O . THR A 1 100 ? -11.703 -10.521 10.142 1.00 87.44 100 THR A O 1
ATOM 795 N N . ARG A 1 101 ? -12.135 -10.707 7.953 1.00 84.56 101 ARG A N 1
ATOM 796 C CA . ARG A 1 101 ? -13.596 -10.787 8.121 1.00 84.56 101 ARG A CA 1
ATOM 797 C C . ARG A 1 101 ? -14.039 -12.023 8.897 1.00 84.56 101 ARG A C 1
ATOM 799 O O . ARG A 1 101 ? -14.939 -11.915 9.722 1.00 84.56 101 ARG A O 1
ATOM 806 N N . SER A 1 102 ? -13.413 -13.170 8.654 1.00 83.06 102 SER A N 1
ATOM 807 C CA . SER A 1 102 ? -13.772 -14.430 9.312 1.00 83.06 102 SER A CA 1
ATOM 808 C C . SER A 1 102 ? -13.365 -14.475 10.784 1.00 83.06 102 SER A C 1
ATOM 810 O O . SER A 1 102 ? -14.112 -14.997 11.606 1.00 83.06 102 SER A O 1
ATOM 812 N N . ASN A 1 103 ? -12.205 -13.914 11.136 1.00 80.88 103 ASN A N 1
ATOM 813 C CA . ASN A 1 103 ? -11.692 -13.948 12.509 1.00 80.88 103 ASN A CA 1
ATOM 814 C C . ASN A 1 103 ? -12.413 -12.972 13.448 1.00 80.88 103 ASN A C 1
ATOM 816 O O . ASN A 1 103 ? -12.247 -13.044 14.665 1.00 80.88 103 ASN A O 1
ATOM 820 N N . PHE A 1 104 ? -13.179 -12.035 12.893 1.00 80.12 104 PHE A N 1
ATOM 821 C CA . PHE A 1 104 ? -13.623 -10.858 13.611 1.00 80.12 104 PHE A CA 1
ATOM 822 C C . PHE A 1 104 ? -15.056 -10.470 13.230 1.00 80.12 104 PHE A C 1
ATOM 824 O O . PHE A 1 104 ? -15.311 -9.849 12.203 1.00 80.12 104 PHE A O 1
ATOM 831 N N . SER A 1 105 ? -16.012 -10.806 14.097 1.00 62.50 105 SER A N 1
ATOM 832 C CA . SER A 1 105 ? -17.460 -10.660 13.862 1.00 62.50 105 SER A CA 1
ATOM 833 C C . SER A 1 105 ? -17.991 -9.214 13.862 1.00 62.50 105 SER A C 1
ATOM 835 O O . SER A 1 105 ? -19.154 -8.976 13.538 1.00 62.50 105 SER A O 1
ATOM 837 N N . TYR A 1 106 ? -17.157 -8.221 14.173 1.00 66.44 106 TYR A N 1
ATOM 838 C CA . TYR A 1 106 ? -17.561 -6.822 14.378 1.00 66.44 106 TYR A CA 1
ATOM 839 C C . TYR A 1 106 ? -17.795 -6.004 13.091 1.00 66.44 106 TYR A C 1
ATOM 841 O O . TYR A 1 106 ? -18.153 -4.825 13.159 1.00 66.44 106 TYR A O 1
ATOM 849 N N . PHE A 1 107 ? -17.684 -6.610 11.902 1.00 62.31 107 PHE A N 1
ATOM 850 C CA . PHE A 1 107 ? -18.003 -5.931 10.635 1.00 62.31 107 PHE A CA 1
ATOM 851 C C . PHE A 1 107 ? -19.476 -5.531 10.487 1.00 62.31 107 PHE A C 1
ATOM 853 O O . PHE A 1 107 ? -19.787 -4.683 9.652 1.00 62.31 107 PHE A O 1
ATOM 860 N N . GLN A 1 108 ? -20.374 -6.040 11.337 1.00 57.69 108 GLN A N 1
ATOM 861 C CA . GLN A 1 108 ? -21.775 -5.604 11.380 1.00 57.69 108 GLN A CA 1
ATOM 862 C C . GLN A 1 108 ? -21.932 -4.089 11.633 1.00 57.69 108 GLN A C 1
ATOM 864 O O . GLN A 1 108 ? -22.962 -3.517 11.283 1.00 57.69 108 GLN A O 1
ATOM 869 N N . ARG A 1 109 ? -20.913 -3.413 12.190 1.00 65.25 109 ARG A N 1
ATOM 870 C CA . ARG A 1 109 ? -20.917 -1.959 12.459 1.00 65.25 109 ARG A CA 1
ATOM 871 C C . ARG A 1 109 ? -19.852 -1.175 11.684 1.00 65.25 109 ARG A C 1
ATOM 873 O O . ARG A 1 109 ? -19.719 0.033 11.885 1.00 65.25 109 ARG A O 1
ATOM 880 N N . TYR A 1 110 ? -19.152 -1.834 10.756 1.00 72.25 110 TYR A N 1
ATOM 881 C CA . TYR A 1 110 ? -18.098 -1.235 9.926 1.00 72.25 110 TYR A CA 1
ATOM 882 C C . TYR A 1 110 ? -18.583 -0.010 9.145 1.00 72.25 110 TYR A C 1
ATOM 884 O O . TYR A 1 110 ? -17.839 0.950 9.009 1.00 72.25 110 TYR A O 1
ATOM 892 N N . ILE A 1 111 ? -19.856 0.015 8.736 1.00 76.25 111 ILE A N 1
ATOM 893 C CA . ILE A 1 111 ? -20.455 1.126 7.979 1.00 76.25 111 ILE A CA 1
ATOM 894 C C . ILE A 1 111 ? -20.265 2.476 8.691 1.00 76.25 111 ILE A C 1
ATOM 896 O O . ILE A 1 111 ? -19.934 3.469 8.052 1.00 76.25 111 ILE A O 1
ATOM 900 N N . ARG A 1 112 ? -20.442 2.543 10.020 1.00 78.19 112 ARG A N 1
ATOM 901 C CA . ARG A 1 112 ? -20.277 3.812 10.756 1.00 78.19 112 ARG A CA 1
ATOM 902 C C . ARG A 1 112 ? -18.814 4.238 10.853 1.00 78.19 112 ARG A C 1
ATOM 904 O O . ARG A 1 112 ? -18.533 5.428 10.756 1.00 78.19 112 ARG A O 1
ATOM 911 N N . PHE A 1 113 ? -17.909 3.276 11.037 1.00 83.62 113 PHE A N 1
ATOM 912 C CA . PHE A 1 113 ? -16.467 3.520 11.034 1.00 83.62 113 PHE A CA 1
ATOM 913 C C . PHE A 1 113 ? -16.009 4.017 9.655 1.00 83.62 113 PHE A C 1
ATOM 915 O O . PHE A 1 113 ? -15.319 5.029 9.559 1.00 83.62 113 PHE A O 1
ATOM 922 N N . GLU A 1 114 ? -16.482 3.369 8.591 1.00 84.44 114 GLU A N 1
ATOM 923 C CA . GLU A 1 114 ? -16.179 3.717 7.206 1.00 84.44 114 GLU A CA 1
ATOM 924 C C . GLU A 1 114 ? -16.660 5.135 6.854 1.00 84.44 114 GLU A C 1
ATOM 926 O O . GLU A 1 114 ? -15.880 5.966 6.395 1.00 84.44 114 GLU A O 1
ATOM 931 N N . LEU A 1 115 ? -17.922 5.460 7.153 1.00 82.31 115 LEU A N 1
ATOM 932 C CA . LEU A 1 115 ? -18.517 6.762 6.821 1.00 82.31 115 LEU A CA 1
ATOM 933 C C . LEU A 1 115 ? -17.901 7.956 7.564 1.00 82.31 115 LEU A C 1
ATOM 935 O O . LEU A 1 115 ? -18.133 9.094 7.162 1.00 82.31 115 LEU A O 1
ATOM 939 N N . ARG A 1 116 ? -17.166 7.725 8.657 1.00 82.31 116 ARG A N 1
ATOM 940 C CA . ARG A 1 116 ? -16.646 8.795 9.522 1.00 82.31 116 ARG A CA 1
ATOM 941 C C . ARG A 1 116 ? -15.128 8.832 9.551 1.00 82.31 116 ARG A C 1
ATOM 943 O O . ARG A 1 116 ? -14.529 9.834 9.180 1.00 82.31 116 ARG A O 1
ATOM 950 N N . VAL A 1 117 ? -14.509 7.740 9.985 1.00 86.31 117 VAL A N 1
ATOM 951 C CA . VAL A 1 117 ? -13.056 7.661 10.174 1.00 86.31 117 VAL A CA 1
ATOM 952 C C . VAL A 1 117 ? -12.375 7.409 8.836 1.00 86.31 117 VAL A C 1
ATOM 954 O O . VAL A 1 117 ? -11.468 8.149 8.457 1.00 86.31 117 VAL A O 1
ATOM 957 N N . CYS A 1 118 ? -12.845 6.412 8.081 1.00 89.88 118 CYS A N 1
ATOM 958 C CA . CYS A 1 118 ? -12.263 6.110 6.776 1.00 89.88 118 CYS A CA 1
ATOM 959 C C . CYS A 1 118 ? -12.532 7.212 5.752 1.00 89.88 118 CYS A C 1
ATOM 961 O O . CYS A 1 118 ? -11.636 7.537 4.989 1.00 89.88 118 CYS A O 1
ATOM 963 N N . ALA A 1 119 ? -13.702 7.856 5.773 1.00 87.56 119 ALA A N 1
ATOM 964 C CA . ALA A 1 119 ? -13.985 8.991 4.892 1.00 87.56 119 ALA A CA 1
ATOM 965 C C . ALA A 1 119 ? -12.961 10.136 5.052 1.00 87.56 119 ALA A C 1
ATOM 967 O O . ALA A 1 119 ? -12.520 10.726 4.061 1.00 87.56 119 ALA A O 1
ATOM 968 N N . THR A 1 120 ? -12.546 10.423 6.289 1.00 86.88 120 THR A N 1
ATOM 969 C CA . THR A 1 120 ? -11.499 11.412 6.589 1.00 86.88 120 THR A CA 1
ATOM 970 C C . THR A 1 120 ? -10.127 10.939 6.113 1.00 86.88 120 THR A C 1
ATOM 972 O O . THR A 1 120 ? -9.426 11.685 5.427 1.00 86.88 120 THR A O 1
ATOM 975 N N . LEU A 1 121 ? -9.763 9.682 6.394 1.00 92.00 121 LEU A N 1
ATOM 976 C CA . LEU A 1 121 ? -8.529 9.075 5.886 1.00 92.00 121 LEU A CA 1
ATOM 977 C C . LEU A 1 121 ? -8.455 9.136 4.351 1.00 92.00 121 LEU A C 1
ATOM 979 O O . LEU A 1 121 ? -7.449 9.575 3.799 1.00 92.00 121 LEU A O 1
ATOM 983 N N . ASP A 1 122 ? -9.529 8.744 3.668 1.00 92.50 122 ASP A N 1
ATOM 984 C CA . ASP A 1 122 ? -9.649 8.727 2.211 1.00 92.50 122 ASP A CA 1
ATOM 985 C C . ASP A 1 122 ? -9.489 10.120 1.612 1.00 92.50 122 ASP A C 1
ATOM 987 O O . ASP A 1 122 ? -8.871 10.278 0.556 1.00 92.50 122 ASP A O 1
ATOM 991 N N . LYS A 1 123 ? -10.034 11.146 2.274 1.00 90.75 123 LYS A N 1
ATOM 992 C CA . LYS A 1 123 ? -9.833 12.540 1.872 1.00 90.75 123 LYS A CA 1
ATOM 993 C C . LYS A 1 123 ? -8.347 12.898 1.913 1.00 90.75 123 LYS A C 1
ATOM 995 O O . LYS A 1 123 ? -7.815 13.360 0.906 1.00 90.75 123 LYS A O 1
ATOM 1000 N N . HIS A 1 124 ? -7.666 12.624 3.027 1.00 90.75 124 HIS A N 1
ATOM 1001 C CA . HIS A 1 124 ? -6.240 12.928 3.154 1.00 90.75 124 HIS A CA 1
ATOM 1002 C C . HIS A 1 124 ? -5.370 12.112 2.193 1.00 90.75 124 HIS A C 1
ATOM 1004 O O . HIS A 1 124 ? -4.437 12.663 1.616 1.00 90.75 124 HIS A O 1
ATOM 1010 N N . LEU A 1 125 ? -5.694 10.838 1.950 1.00 92.06 125 LEU A N 1
ATOM 1011 C CA . LEU A 1 125 ? -5.017 10.006 0.950 1.00 92.06 125 LEU A CA 1
ATOM 1012 C C . LEU A 1 125 ? -5.169 10.574 -0.462 1.00 92.06 125 LEU A C 1
ATOM 1014 O O . LEU A 1 125 ? -4.183 10.699 -1.188 1.00 92.06 125 LEU A O 1
ATOM 1018 N N . LYS A 1 126 ? -6.392 10.951 -0.853 1.00 90.38 126 LYS A N 1
ATOM 1019 C CA . LYS A 1 126 ? -6.651 11.568 -2.161 1.00 90.38 126 LYS A CA 1
ATOM 1020 C C . LYS A 1 126 ? -5.852 12.849 -2.336 1.00 90.38 126 LYS A C 1
ATOM 1022 O O . LYS A 1 126 ? -5.292 13.060 -3.406 1.00 90.38 126 LYS A O 1
ATOM 1027 N N . ASP A 1 127 ? -5.796 13.690 -1.311 1.00 87.62 127 ASP A N 1
ATOM 1028 C CA . ASP A 1 127 ? -5.063 14.950 -1.384 1.00 87.62 127 ASP A CA 1
ATOM 1029 C C . ASP A 1 127 ? -3.541 14.731 -1.352 1.00 87.62 127 ASP A C 1
ATOM 1031 O O . ASP A 1 127 ? -2.824 15.392 -2.098 1.00 87.62 127 ASP A O 1
ATOM 1035 N N . TYR A 1 128 ? -3.049 13.735 -0.607 1.00 88.62 128 TYR A N 1
ATOM 1036 C CA . TYR A 1 128 ? -1.640 13.324 -0.610 1.00 88.62 128 TYR A CA 1
ATOM 1037 C C . TYR A 1 128 ? -1.163 12.867 -2.000 1.00 88.62 128 TYR A C 1
ATOM 1039 O O . TYR A 1 128 ? -0.077 13.236 -2.441 1.00 88.62 128 TYR A O 1
ATOM 1047 N N . PHE A 1 129 ? -1.983 12.104 -2.731 1.00 87.12 129 PHE A N 1
ATOM 1048 C CA . PHE A 1 129 ? -1.623 11.606 -4.065 1.00 87.12 129 PHE A CA 1
ATOM 1049 C C . PHE A 1 129 ? -1.823 12.614 -5.208 1.00 87.12 129 PHE A C 1
ATOM 1051 O O . PHE A 1 129 ? -1.398 12.337 -6.331 1.00 87.12 129 PHE A O 1
ATOM 1058 N N . LYS A 1 130 ? -2.441 13.778 -4.962 1.00 83.56 130 LYS A N 1
ATOM 1059 C CA . LYS A 1 130 ? -2.570 14.849 -5.971 1.00 83.56 130 LYS A CA 1
ATOM 1060 C C . LYS A 1 130 ? -1.287 15.654 -6.177 1.00 83.56 130 LYS A C 1
ATOM 1062 O O . LYS A 1 130 ? -1.230 16.389 -7.152 1.00 83.56 130 LYS A O 1
ATOM 1067 N N . ILE A 1 131 ? -0.290 15.494 -5.300 1.00 67.56 131 ILE A N 1
ATOM 1068 C CA . ILE A 1 131 ? 1.042 16.119 -5.373 1.00 67.56 131 ILE A CA 1
ATOM 1069 C C . ILE A 1 131 ? 0.933 17.622 -5.646 1.00 67.56 131 ILE A C 1
ATOM 1071 O O . ILE A 1 131 ? 1.121 18.086 -6.767 1.00 67.56 131 ILE A O 1
ATOM 1075 N N . THR A 1 132 ? 0.614 18.388 -4.602 1.00 68.25 132 THR A N 1
ATOM 1076 C CA . THR A 1 132 ? 0.576 19.853 -4.698 1.00 68.25 132 THR A CA 1
ATOM 1077 C C . THR A 1 132 ? 1.983 20.422 -4.523 1.00 68.25 132 THR A C 1
ATOM 1079 O O . THR A 1 132 ? 2.663 20.775 -5.479 1.00 68.25 132 THR A O 1
ATOM 1082 N N . ASP A 1 133 ? 2.452 20.446 -3.284 1.00 82.81 133 ASP A N 1
ATOM 1083 C CA . ASP A 1 133 ? 3.702 21.030 -2.830 1.00 82.81 133 ASP A CA 1
ATOM 1084 C C . ASP A 1 133 ? 4.191 20.247 -1.603 1.00 82.81 133 ASP A C 1
ATOM 1086 O O . ASP A 1 133 ? 3.434 19.510 -0.963 1.00 82.81 133 ASP A O 1
ATOM 1090 N N . MET A 1 134 ? 5.473 20.384 -1.265 1.00 82.25 134 MET A N 1
ATOM 1091 C CA . MET A 1 134 ? 6.084 19.592 -0.195 1.00 82.25 134 MET A CA 1
ATOM 1092 C C . MET A 1 134 ? 5.416 19.820 1.171 1.00 82.25 134 MET A C 1
ATOM 1094 O O . MET A 1 134 ? 5.245 18.862 1.926 1.00 82.25 134 MET A O 1
ATOM 1098 N N . ALA A 1 135 ? 5.013 21.056 1.485 1.00 85.44 135 ALA A N 1
ATOM 1099 C CA . ALA A 1 135 ? 4.395 21.378 2.768 1.00 85.44 135 ALA A CA 1
ATOM 1100 C C . ALA A 1 135 ? 2.969 20.811 2.854 1.00 85.44 135 ALA A C 1
ATOM 1102 O O . ALA A 1 135 ? 2.621 20.183 3.856 1.00 85.44 135 ALA A O 1
ATOM 1103 N N . GLY A 1 136 ? 2.177 20.949 1.787 1.00 85.25 136 GLY A N 1
ATOM 1104 C CA . GLY A 1 136 ? 0.849 20.346 1.669 1.00 85.25 136 GLY A CA 1
ATOM 1105 C C . GLY A 1 136 ? 0.882 18.818 1.766 1.00 85.25 136 GLY A C 1
ATOM 1106 O O . GLY A 1 136 ? 0.126 18.225 2.538 1.00 85.25 136 GLY A O 1
ATOM 1107 N N . ASN A 1 137 ? 1.815 18.168 1.063 1.00 84.06 137 ASN A N 1
ATOM 1108 C CA . ASN A 1 137 ? 1.994 16.716 1.133 1.00 84.06 137 ASN A CA 1
ATOM 1109 C C . ASN A 1 137 ? 2.404 16.256 2.538 1.00 84.06 137 ASN A C 1
ATOM 1111 O O . ASN A 1 137 ? 1.880 15.256 3.029 1.00 84.06 137 ASN A O 1
ATOM 1115 N N . MET A 1 138 ? 3.306 16.981 3.207 1.00 87.81 138 MET A N 1
ATOM 1116 C CA . MET A 1 138 ? 3.729 16.642 4.567 1.00 87.81 138 MET A CA 1
ATOM 1117 C C . MET A 1 138 ? 2.596 16.825 5.581 1.00 87.81 138 MET A C 1
ATOM 1119 O O . MET A 1 138 ? 2.417 15.974 6.450 1.00 87.81 138 MET A O 1
ATOM 1123 N N . LYS A 1 139 ? 1.776 17.872 5.432 1.00 90.25 139 LYS A N 1
ATOM 1124 C CA . LYS A 1 139 ? 0.561 18.053 6.235 1.00 90.25 139 LYS A CA 1
ATOM 1125 C C . LYS A 1 139 ? -0.416 16.890 6.040 1.00 90.25 139 LYS A C 1
ATOM 1127 O O . LYS A 1 139 ? -0.844 16.291 7.021 1.00 90.25 139 LYS A O 1
ATOM 1132 N N . ASN A 1 140 ? -0.719 16.514 4.796 1.00 89.69 140 ASN A N 1
ATOM 1133 C CA . ASN A 1 140 ? -1.607 15.380 4.518 1.00 89.69 140 ASN A CA 1
ATOM 1134 C C . ASN A 1 140 ? -1.051 14.059 5.067 1.00 89.69 140 ASN A C 1
ATOM 1136 O O . ASN A 1 140 ? -1.804 13.273 5.633 1.00 89.69 140 ASN A O 1
ATOM 1140 N N . TRP A 1 141 ? 0.261 13.831 4.954 1.00 91.56 141 TRP A N 1
ATOM 1141 C CA . TRP A 1 141 ? 0.916 12.664 5.546 1.00 91.56 141 TRP A CA 1
ATOM 1142 C C . TRP A 1 141 ? 0.752 12.616 7.067 1.00 91.56 141 TRP A C 1
ATOM 1144 O O . TRP A 1 141 ? 0.395 11.571 7.610 1.00 91.56 141 TRP A O 1
ATOM 1154 N N . ASN A 1 142 ? 0.971 13.742 7.748 1.00 91.19 142 ASN A N 1
ATOM 1155 C CA . ASN A 1 142 ? 0.801 13.831 9.195 1.00 91.19 142 ASN A CA 1
ATOM 1156 C C . ASN A 1 142 ? -0.648 13.541 9.601 1.00 91.19 142 ASN A C 1
ATOM 1158 O O . ASN A 1 142 ? -0.863 12.727 10.493 1.00 91.19 142 ASN A O 1
ATOM 1162 N N . ASN A 1 143 ? -1.628 14.104 8.889 1.00 89.81 143 ASN A N 1
ATOM 1163 C CA . ASN A 1 143 ? -3.046 13.859 9.156 1.00 89.81 143 ASN A CA 1
ATOM 1164 C C . ASN A 1 143 ? -3.429 12.382 8.940 1.00 89.81 143 ASN A C 1
ATOM 1166 O O . ASN A 1 143 ? -4.167 11.805 9.735 1.00 89.81 143 ASN A O 1
ATOM 1170 N N . ILE A 1 144 ? -2.897 11.735 7.895 1.00 93.06 144 ILE A N 1
ATOM 1171 C CA . ILE A 1 144 ? -3.061 10.286 7.682 1.00 93.06 144 ILE A CA 1
ATOM 1172 C C . ILE A 1 144 ? -2.496 9.506 8.876 1.00 93.06 144 ILE A C 1
ATOM 1174 O O . ILE A 1 144 ? -3.160 8.609 9.402 1.00 93.06 144 ILE A O 1
ATOM 1178 N N . CYS A 1 145 ? -1.275 9.841 9.302 1.00 92.06 145 CYS A N 1
ATOM 1179 C CA . CYS A 1 145 ? -0.616 9.172 10.420 1.00 92.06 145 CYS A CA 1
ATOM 1180 C C . CYS A 1 145 ? -1.394 9.355 11.721 1.00 92.06 145 CYS A C 1
ATOM 1182 O O . CYS A 1 145 ? -1.526 8.394 12.464 1.00 92.06 145 CYS A O 1
ATOM 1184 N N . GLU A 1 146 ? -1.947 10.540 11.973 1.00 89.56 146 GLU A N 1
ATOM 1185 C CA . GLU A 1 146 ? -2.739 10.855 13.163 1.00 89.56 146 GLU A CA 1
ATOM 1186 C C . GLU A 1 146 ? -3.998 9.982 13.267 1.00 89.56 146 GLU A C 1
ATOM 1188 O O . GLU A 1 146 ? -4.235 9.348 14.299 1.00 89.56 146 GLU A O 1
ATOM 1193 N N . VAL A 1 147 ? -4.759 9.856 12.172 1.00 91.12 147 VAL A N 1
ATOM 1194 C CA . VAL A 1 147 ? -5.955 8.997 12.118 1.00 91.12 147 VAL A CA 1
ATOM 1195 C C . VAL A 1 147 ? -5.602 7.539 12.439 1.00 91.12 147 VAL A C 1
ATOM 1197 O O . VAL A 1 147 ? -6.304 6.872 13.207 1.00 91.12 147 VAL A O 1
ATOM 1200 N N . ILE A 1 148 ? -4.506 7.029 11.871 1.00 93.19 148 ILE A N 1
ATOM 1201 C CA . ILE A 1 148 ? -4.057 5.649 12.098 1.00 93.19 148 ILE A CA 1
ATOM 1202 C C . ILE A 1 148 ? -3.494 5.473 13.515 1.00 93.19 148 ILE A C 1
ATOM 1204 O O . ILE A 1 148 ? -3.796 4.472 14.169 1.00 93.19 148 ILE A O 1
ATOM 1208 N N . ASP A 1 149 ? -2.712 6.437 14.004 1.00 90.00 149 ASP A N 1
ATOM 1209 C CA . ASP A 1 149 ? -2.135 6.452 15.351 1.00 90.00 149 ASP A CA 1
ATOM 1210 C C . ASP A 1 149 ? -3.216 6.377 16.423 1.00 90.00 149 ASP A C 1
ATOM 1212 O O . ASP A 1 149 ? -3.077 5.630 17.394 1.00 90.00 149 ASP A O 1
ATOM 1216 N N . PHE A 1 150 ? -4.318 7.098 16.226 1.00 87.38 150 PHE A N 1
ATOM 1217 C CA . PHE A 1 150 ? -5.462 6.993 17.113 1.00 87.38 150 PHE A CA 1
ATOM 1218 C C . PHE A 1 150 ? -6.023 5.567 17.104 1.00 87.38 150 PHE A C 1
ATOM 1220 O O . PHE A 1 150 ? -6.116 4.936 18.157 1.00 87.38 150 PHE A O 1
ATOM 1227 N N . CYS A 1 151 ? -6.319 5.013 15.921 1.00 88.62 151 CYS A N 1
ATOM 1228 C CA . CYS A 1 151 ? -6.907 3.676 15.767 1.00 88.62 151 CYS A CA 1
ATOM 1229 C C . CYS A 1 151 ? -6.047 2.543 16.360 1.00 88.62 151 CYS A C 1
ATOM 1231 O O . CYS A 1 151 ? -6.586 1.545 16.842 1.00 88.62 151 CYS A O 1
ATOM 1233 N N . ARG A 1 152 ? -4.717 2.680 16.342 1.00 90.25 152 ARG A N 1
ATOM 1234 C CA . ARG A 1 152 ? -3.772 1.659 16.834 1.00 90.25 152 ARG A CA 1
ATOM 1235 C C . ARG A 1 152 ? -3.403 1.793 18.315 1.00 90.25 152 ARG A C 1
ATOM 1237 O O . ARG A 1 152 ? -2.511 1.088 18.790 1.00 90.25 152 ARG A O 1
ATOM 1244 N N . SER A 1 153 ? -4.066 2.686 19.048 1.00 89.31 153 SER A N 1
ATOM 1245 C CA . SER A 1 153 ? -3.803 2.895 20.476 1.00 89.31 153 SER A CA 1
ATOM 1246 C C . SER A 1 153 ? -4.079 1.620 21.288 1.00 89.31 153 SER A C 1
ATOM 1248 O O . SER A 1 153 ? -5.030 0.885 21.009 1.00 89.31 153 SER A O 1
ATOM 1250 N N . SER A 1 154 ? -3.246 1.325 22.287 1.00 83.00 154 SER A N 1
ATOM 1251 C CA . SER A 1 154 ? -3.255 0.037 22.995 1.00 83.00 154 SER A CA 1
ATOM 1252 C C . SER A 1 154 ? -4.532 -0.245 23.782 1.00 83.00 154 SER A C 1
ATOM 1254 O O . SER A 1 154 ? -4.979 -1.393 23.808 1.00 83.00 154 SER A O 1
ATOM 1256 N N . TRP A 1 155 ? -5.163 0.794 24.32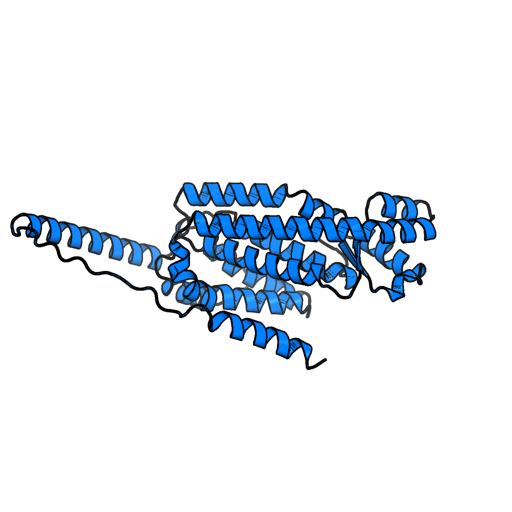6 1.00 83.81 155 TRP A N 1
ATOM 1257 C CA . TRP A 1 155 ? -6.460 0.728 25.004 1.00 83.81 155 TRP A CA 1
ATOM 1258 C C . TRP A 1 155 ? -7.640 0.455 24.053 1.00 83.81 155 TRP A C 1
ATOM 1260 O O . TRP A 1 155 ? -8.666 -0.074 24.465 1.00 83.81 155 TRP A O 1
ATOM 1270 N N . LEU A 1 156 ? -7.493 0.737 22.752 1.00 79.62 156 LEU A N 1
ATOM 1271 C CA . LEU A 1 156 ? -8.437 0.286 21.721 1.00 79.62 156 LEU A CA 1
ATOM 1272 C C . LEU A 1 156 ? -8.172 -1.165 21.303 1.00 79.62 156 LEU A C 1
ATOM 1274 O O . LEU A 1 156 ? -8.941 -1.721 20.532 1.00 79.62 156 LEU A O 1
ATOM 1278 N N . ASN A 1 157 ? -7.076 -1.786 21.750 1.00 78.00 157 ASN A N 1
ATOM 1279 C CA . ASN A 1 157 ? -6.573 -3.056 21.222 1.00 78.00 157 ASN A CA 1
ATOM 1280 C C . ASN A 1 157 ? -6.026 -3.968 22.338 1.00 78.00 157 ASN A C 1
ATOM 1282 O O . ASN A 1 157 ? -4.990 -4.621 22.192 1.00 78.00 157 ASN A O 1
ATOM 1286 N N . GLU A 1 158 ? -6.729 -4.026 23.470 1.00 76.31 158 GLU A N 1
ATOM 1287 C CA . GLU A 1 158 ? -6.276 -4.740 24.676 1.00 76.31 158 GLU A CA 1
ATOM 1288 C C . GLU A 1 158 ? -6.262 -6.276 24.520 1.00 76.31 158 GLU A C 1
ATOM 1290 O O . GLU A 1 158 ? -5.507 -6.962 25.201 1.00 76.31 158 GLU A O 1
ATOM 1295 N N . SER A 1 159 ? -7.030 -6.840 23.579 1.00 84.31 159 SER A N 1
ATOM 1296 C CA . SER A 1 159 ? -7.079 -8.298 23.366 1.00 84.31 159 SER A CA 1
ATOM 1297 C C . SER A 1 159 ? -5.767 -8.859 22.814 1.00 84.31 159 SER A C 1
ATOM 1299 O O . SER A 1 159 ? -5.314 -8.450 21.741 1.00 84.31 159 SER A O 1
ATOM 1301 N N . SER A 1 160 ? -5.237 -9.889 23.477 1.00 84.88 160 SER A N 1
ATOM 1302 C CA . SER A 1 160 ? -4.073 -10.659 23.021 1.00 84.88 160 SER A CA 1
ATOM 1303 C C . SER A 1 160 ? -4.246 -11.208 21.602 1.00 84.88 160 SER A C 1
ATOM 1305 O O . SER A 1 160 ? -3.366 -11.006 20.771 1.00 84.88 160 SER A O 1
ATOM 1307 N N . LEU A 1 161 ? -5.409 -11.791 21.285 1.00 86.06 161 LEU A N 1
ATOM 1308 C CA . LEU A 1 161 ? -5.715 -12.339 19.958 1.00 86.06 161 LEU A CA 1
ATOM 1309 C C . LEU A 1 161 ? -5.564 -11.287 18.846 1.00 86.06 161 LEU A C 1
ATOM 1311 O O . LEU A 1 161 ? -5.013 -11.569 17.783 1.00 86.06 161 LEU A O 1
ATOM 1315 N N . LYS A 1 162 ? -6.021 -10.051 19.092 1.00 87.38 162 LYS A N 1
ATOM 1316 C CA . LYS A 1 162 ? -5.873 -8.943 18.133 1.00 87.38 162 LYS A CA 1
ATOM 1317 C C . LYS A 1 162 ? -4.415 -8.551 17.958 1.00 87.38 162 LYS A C 1
ATOM 1319 O O . LYS A 1 162 ? -3.966 -8.390 16.827 1.00 87.38 162 LYS A O 1
ATOM 1324 N N . ARG A 1 163 ? -3.676 -8.414 19.063 1.00 88.56 163 ARG A N 1
ATOM 1325 C CA . ARG A 1 163 ? -2.249 -8.061 19.034 1.00 88.56 163 ARG A CA 1
ATOM 1326 C C . ARG A 1 163 ? -1.432 -9.110 18.277 1.00 88.56 163 ARG A C 1
ATOM 1328 O O . ARG A 1 163 ? -0.594 -8.749 17.454 1.00 88.56 163 ARG A O 1
ATOM 1335 N N . GLU A 1 164 ? -1.702 -10.392 18.512 1.00 89.31 164 GLU A N 1
ATOM 1336 C CA . GLU A 1 164 ? -1.062 -11.504 17.803 1.00 89.31 164 GLU A CA 1
ATOM 1337 C C . GLU A 1 164 ? -1.388 -11.494 16.312 1.00 89.31 164 GLU A C 1
ATOM 1339 O O . GLU A 1 164 ? -0.478 -11.588 15.489 1.00 89.31 164 GLU A O 1
ATOM 1344 N N . TRP A 1 165 ? -2.659 -11.303 15.953 1.00 90.69 165 TRP A N 1
ATOM 1345 C CA . TRP A 1 165 ? -3.071 -11.225 14.555 1.00 90.69 165 TRP A CA 1
ATOM 1346 C C . TRP A 1 165 ? -2.440 -10.032 13.820 1.00 90.69 165 TRP A C 1
ATOM 1348 O O . TRP A 1 165 ? -1.931 -10.193 12.712 1.00 90.69 165 TRP A O 1
ATOM 1358 N N . LEU A 1 166 ? -2.413 -8.845 14.440 1.00 92.19 166 LEU A N 1
ATOM 1359 C CA . LEU A 1 166 ? -1.769 -7.653 13.873 1.00 92.19 166 LEU A CA 1
ATOM 1360 C C . LEU A 1 166 ? -0.266 -7.882 13.671 1.00 92.19 166 LEU A C 1
ATOM 1362 O O . LEU A 1 166 ? 0.273 -7.543 12.618 1.00 92.19 166 LEU A O 1
ATOM 1366 N N . LYS A 1 167 ? 0.401 -8.517 14.643 1.00 91.88 167 LYS A N 1
ATOM 1367 C CA . LYS A 1 167 ? 1.817 -8.894 14.545 1.00 91.88 167 LYS A CA 1
ATOM 1368 C C . LYS A 1 167 ? 2.066 -9.892 13.411 1.00 91.88 167 LYS A C 1
ATOM 1370 O O . LYS A 1 167 ? 3.030 -9.729 12.666 1.00 91.88 167 LYS A O 1
ATOM 1375 N N . ASP A 1 168 ? 1.213 -10.904 13.266 1.00 92.69 168 ASP A N 1
ATOM 1376 C CA . ASP A 1 168 ? 1.316 -11.883 12.182 1.00 92.69 168 ASP A CA 1
ATOM 1377 C C . ASP A 1 168 ? 1.131 -11.218 10.812 1.00 92.69 168 ASP A C 1
ATOM 1379 O O . ASP A 1 168 ? 1.967 -11.384 9.923 1.00 92.69 168 ASP A O 1
ATOM 1383 N N . LEU A 1 169 ? 0.106 -10.374 10.650 1.00 93.19 169 LEU A N 1
ATOM 1384 C CA . LEU A 1 169 ? -0.095 -9.631 9.407 1.00 93.19 169 LEU A CA 1
ATOM 1385 C C . LEU A 1 169 ? 1.089 -8.708 9.092 1.00 93.19 169 LEU A C 1
ATOM 1387 O O . LEU A 1 169 ? 1.543 -8.679 7.948 1.00 93.19 169 LEU A O 1
ATOM 1391 N N . LYS A 1 170 ? 1.630 -7.998 10.091 1.00 93.44 170 LYS A N 1
ATOM 1392 C CA . LYS A 1 170 ? 2.827 -7.159 9.924 1.00 93.44 170 LYS A CA 1
ATOM 1393 C C . LYS A 1 170 ? 3.994 -7.960 9.347 1.00 93.44 170 LYS A C 1
ATOM 1395 O O . LYS A 1 170 ? 4.646 -7.503 8.408 1.00 93.44 170 LYS A O 1
ATOM 1400 N N . ASN A 1 171 ? 4.235 -9.157 9.883 1.00 92.50 171 ASN A N 1
ATOM 1401 C CA . ASN A 1 171 ? 5.289 -10.048 9.403 1.00 92.50 171 ASN A CA 1
ATOM 1402 C C . ASN A 1 171 ? 5.009 -10.526 7.972 1.00 92.50 171 ASN A C 1
ATOM 1404 O O . ASN A 1 171 ? 5.902 -10.488 7.130 1.00 92.50 171 ASN A O 1
ATOM 1408 N N . ARG A 1 172 ? 3.767 -10.923 7.667 1.00 92.56 172 ARG A N 1
ATOM 1409 C CA . ARG A 1 172 ? 3.372 -11.345 6.312 1.00 92.56 172 ARG A CA 1
ATOM 1410 C C . ARG A 1 172 ? 3.567 -10.241 5.279 1.00 92.56 172 ARG A C 1
ATOM 1412 O O . ARG A 1 172 ? 4.050 -10.528 4.190 1.00 92.56 172 ARG A O 1
ATOM 1419 N N . LEU A 1 173 ? 3.232 -8.996 5.619 1.00 91.00 173 LEU A N 1
ATOM 1420 C CA . LEU A 1 173 ? 3.469 -7.835 4.757 1.00 91.00 173 LEU A CA 1
ATOM 1421 C C . LEU A 1 173 ? 4.964 -7.639 4.492 1.00 91.00 173 LEU A C 1
ATOM 1423 O O . LEU A 1 173 ? 5.364 -7.469 3.344 1.00 91.00 173 LEU A O 1
ATOM 1427 N N . PHE A 1 174 ? 5.788 -7.724 5.540 1.00 87.38 174 PHE A N 1
ATOM 1428 C CA . PHE A 1 174 ? 7.232 -7.502 5.443 1.00 87.38 174 PHE A CA 1
ATOM 1429 C C . PHE A 1 174 ? 7.944 -8.562 4.587 1.00 87.38 174 PHE A C 1
ATOM 1431 O O . PHE A 1 174 ? 8.862 -8.241 3.836 1.00 87.38 174 PHE A O 1
ATOM 1438 N N . TYR A 1 175 ? 7.503 -9.820 4.672 1.00 89.88 175 TYR A N 1
ATOM 1439 C CA . TYR A 1 175 ? 8.106 -10.952 3.960 1.00 89.88 175 TYR A CA 1
ATOM 1440 C C . TYR A 1 175 ? 7.347 -11.375 2.691 1.00 89.88 175 TYR A C 1
ATOM 1442 O O . TYR A 1 175 ? 7.627 -12.437 2.137 1.00 89.88 175 TYR A O 1
ATOM 1450 N N . CYS A 1 176 ? 6.393 -10.574 2.207 1.00 94.75 176 CYS A N 1
ATOM 1451 C CA . CYS A 1 176 ? 5.634 -10.903 1.000 1.00 94.75 176 CYS A CA 1
ATOM 1452 C C . CYS A 1 176 ? 6.528 -10.826 -0.250 1.00 94.75 176 CYS A C 1
ATOM 1454 O O . CYS A 1 176 ? 6.922 -9.745 -0.686 1.00 94.75 176 CYS A O 1
ATOM 1456 N N . SER A 1 177 ? 6.830 -11.980 -0.850 1.00 95.19 177 SER A N 1
ATOM 1457 C CA . SER A 1 177 ? 7.719 -12.107 -2.014 1.00 95.19 177 SER A CA 1
ATOM 1458 C C . SER A 1 177 ? 7.260 -11.309 -3.229 1.00 95.19 177 SER A C 1
ATOM 1460 O O . SER A 1 177 ? 8.076 -10.694 -3.915 1.00 95.19 177 SER A O 1
ATOM 1462 N N . GLU A 1 178 ? 5.959 -11.298 -3.487 1.00 95.94 178 GLU A N 1
ATOM 1463 C CA . GLU A 1 178 ? 5.324 -10.615 -4.606 1.00 95.94 178 GLU A CA 1
ATOM 1464 C C . GLU A 1 178 ? 5.510 -9.105 -4.456 1.00 95.94 178 GLU A C 1
ATOM 1466 O O . GLU A 1 178 ? 5.947 -8.416 -5.378 1.00 95.94 178 GLU A O 1
ATOM 1471 N N . LEU A 1 179 ? 5.236 -8.600 -3.250 1.00 93.81 179 LEU A N 1
ATOM 1472 C CA . LEU A 1 179 ? 5.431 -7.202 -2.907 1.00 93.81 179 LEU A CA 1
ATOM 1473 C C . LEU A 1 179 ? 6.906 -6.816 -3.033 1.00 93.81 179 LEU A C 1
ATOM 1475 O O . LEU A 1 179 ? 7.228 -5.862 -3.735 1.00 93.81 179 LEU A O 1
ATOM 1479 N N . LEU A 1 180 ? 7.809 -7.584 -2.420 1.00 93.81 180 LEU A N 1
ATOM 1480 C CA . LEU A 1 180 ? 9.247 -7.325 -2.487 1.00 93.81 180 LEU A CA 1
ATOM 1481 C C . LEU A 1 180 ? 9.763 -7.335 -3.929 1.00 93.81 180 LEU A C 1
ATOM 1483 O O . LEU A 1 180 ? 10.606 -6.512 -4.276 1.00 93.81 180 LEU A O 1
ATOM 1487 N N . THR A 1 181 ? 9.234 -8.209 -4.784 1.00 94.38 181 THR A N 1
ATOM 1488 C CA . THR A 1 181 ? 9.603 -8.274 -6.203 1.00 94.38 181 THR A CA 1
ATOM 1489 C C . THR A 1 181 ? 9.145 -7.030 -6.963 1.00 94.38 181 THR A C 1
ATOM 1491 O O . THR A 1 181 ? 9.936 -6.441 -7.697 1.00 94.38 181 THR A O 1
ATOM 1494 N N . LEU A 1 182 ? 7.898 -6.589 -6.773 1.00 94.06 182 LEU A N 1
ATOM 1495 C CA . LEU A 1 182 ? 7.369 -5.383 -7.422 1.00 94.06 182 LEU A CA 1
ATOM 1496 C C . LEU A 1 182 ? 8.072 -4.105 -6.938 1.00 94.06 182 LEU A C 1
ATOM 1498 O O . LEU A 1 182 ? 8.325 -3.198 -7.734 1.00 94.06 182 LEU A O 1
ATOM 1502 N N . LEU A 1 183 ? 8.404 -4.032 -5.647 1.00 90.56 183 LEU A N 1
ATOM 1503 C CA . LEU A 1 183 ? 9.077 -2.877 -5.056 1.00 90.56 183 LEU A CA 1
ATOM 1504 C C . LEU A 1 183 ? 10.559 -2.830 -5.431 1.00 90.56 183 LEU A C 1
ATOM 1506 O O . LEU A 1 183 ? 10.999 -1.868 -6.063 1.00 90.56 183 LEU A O 1
ATOM 1510 N N . ASN A 1 184 ? 11.318 -3.879 -5.111 1.00 89.31 184 ASN A N 1
ATOM 1511 C CA . ASN A 1 184 ? 12.762 -3.922 -5.358 1.00 89.31 184 ASN A CA 1
ATOM 1512 C C . ASN A 1 184 ? 13.088 -4.036 -6.849 1.00 89.31 184 ASN A C 1
ATOM 1514 O O . ASN A 1 184 ? 14.100 -3.503 -7.292 1.00 89.31 184 ASN A O 1
ATOM 1518 N N . GLY A 1 185 ? 12.211 -4.674 -7.630 1.00 89.88 185 GLY A N 1
ATOM 1519 C CA . GLY A 1 185 ? 12.266 -4.668 -9.089 1.00 89.88 185 GLY A CA 1
ATOM 1520 C C . GLY A 1 185 ? 11.809 -3.348 -9.707 1.00 89.88 185 GLY A C 1
ATOM 1521 O O . GLY A 1 185 ? 11.727 -3.253 -10.920 1.00 89.88 185 GLY A O 1
ATOM 1522 N N . LYS A 1 186 ? 11.482 -2.326 -8.913 1.00 94.38 186 LYS A N 1
ATOM 1523 C CA . LYS A 1 186 ? 11.158 -0.977 -9.381 1.00 94.38 186 LYS A CA 1
ATOM 1524 C C . LYS A 1 186 ? 10.084 -0.941 -10.472 1.00 94.38 186 LYS A C 1
ATOM 1526 O O . LYS A 1 186 ? 10.314 -0.483 -11.589 1.00 94.38 186 LYS A O 1
ATOM 1531 N N . LEU A 1 187 ? 8.903 -1.456 -10.126 1.00 96.31 187 LEU A N 1
ATOM 1532 C CA . LEU A 1 187 ? 7.726 -1.464 -10.993 1.00 96.31 187 LEU A CA 1
ATOM 1533 C C . LEU A 1 187 ? 7.441 -0.088 -11.613 1.00 96.31 187 LEU A C 1
ATOM 1535 O O . LEU A 1 187 ? 7.251 0.896 -10.897 1.00 96.31 187 LEU A O 1
ATOM 1539 N N . CYS A 1 188 ? 7.328 -0.082 -12.938 1.00 96.50 188 CYS A N 1
ATOM 1540 C CA . CYS A 1 188 ? 6.959 1.053 -13.773 1.00 96.50 188 CYS A CA 1
ATOM 1541 C C . CYS A 1 188 ? 5.825 0.661 -14.733 1.00 96.50 188 CYS A C 1
ATOM 1543 O O . CYS A 1 188 ? 5.699 -0.500 -15.122 1.00 96.50 188 CYS A O 1
ATOM 1545 N N . PHE A 1 189 ? 5.013 1.631 -15.139 1.00 96.81 189 PHE A N 1
ATOM 1546 C CA . PHE A 1 189 ? 3.947 1.504 -16.128 1.00 96.81 189 PHE A CA 1
ATOM 1547 C C . PHE A 1 189 ? 4.325 2.339 -17.344 1.00 96.81 189 PHE A C 1
ATOM 1549 O O . PHE A 1 189 ? 4.256 3.561 -17.306 1.00 96.81 189 PHE A O 1
ATOM 1556 N N . VAL A 1 190 ? 4.772 1.668 -18.404 1.00 95.38 190 VAL A N 1
ATOM 1557 C CA . VAL A 1 190 ? 5.348 2.313 -19.588 1.00 95.38 190 VAL A CA 1
ATOM 1558 C C . VAL A 1 190 ? 4.360 2.239 -20.756 1.00 95.38 190 VAL A C 1
ATOM 1560 O O . VAL A 1 190 ? 3.905 1.137 -21.096 1.00 95.38 190 VAL A O 1
ATOM 1563 N N . PRO A 1 191 ? 4.015 3.365 -21.407 1.00 93.50 191 PRO A N 1
ATOM 1564 C CA . PRO A 1 191 ? 3.131 3.344 -22.566 1.00 93.50 191 PRO A CA 1
ATOM 1565 C C . PRO A 1 191 ? 3.709 2.504 -23.710 1.00 93.50 191 PRO A C 1
ATOM 1567 O O . PRO A 1 191 ? 4.900 2.560 -24.008 1.00 93.50 191 PRO A O 1
ATOM 1570 N N . ARG A 1 192 ? 2.864 1.730 -24.405 1.00 90.19 192 ARG A N 1
ATOM 1571 C CA . ARG A 1 192 ? 3.326 0.774 -25.436 1.00 90.19 192 ARG A CA 1
ATOM 1572 C C . ARG A 1 192 ? 4.164 1.409 -26.545 1.00 90.19 192 ARG A C 1
ATOM 1574 O O . ARG A 1 192 ? 5.124 0.803 -26.998 1.00 90.19 192 ARG A O 1
ATOM 1581 N N . TRP A 1 193 ? 3.791 2.609 -26.974 1.00 88.00 193 TRP A N 1
ATOM 1582 C CA . TRP A 1 193 ? 4.452 3.324 -28.067 1.00 88.00 193 TRP A CA 1
ATOM 1583 C C . TRP A 1 193 ? 5.863 3.812 -27.700 1.00 88.00 193 TRP A C 1
ATOM 1585 O O . TRP A 1 193 ? 6.661 4.107 -28.582 1.00 88.00 193 TRP A O 1
ATOM 1595 N N . VAL A 1 194 ? 6.191 3.880 -26.406 1.00 91.00 194 VAL A N 1
ATOM 1596 C CA . VAL A 1 194 ? 7.495 4.341 -25.912 1.00 91.00 194 VAL A CA 1
ATOM 1597 C C . VAL A 1 194 ? 8.574 3.268 -26.063 1.00 91.00 194 VAL A C 1
ATOM 1599 O O . VAL A 1 194 ? 9.755 3.589 -26.105 1.00 91.00 194 VAL A O 1
ATOM 1602 N N . PHE A 1 195 ? 8.205 1.992 -26.192 1.00 87.75 195 PHE A N 1
ATOM 1603 C CA . PHE A 1 195 ? 9.178 0.899 -26.295 1.00 87.75 195 PHE A CA 1
ATOM 1604 C C . PHE A 1 195 ? 10.033 0.917 -27.570 1.00 87.75 195 PHE A C 1
ATOM 1606 O O . PHE A 1 195 ? 11.045 0.215 -27.616 1.00 87.75 195 PHE A O 1
ATOM 1613 N N . ASP A 1 196 ? 9.647 1.716 -28.565 1.00 87.19 196 ASP A N 1
ATOM 1614 C CA . ASP A 1 196 ? 10.436 1.973 -29.773 1.00 87.19 196 ASP A CA 1
ATOM 1615 C C . ASP A 1 196 ? 11.377 3.187 -29.606 1.00 87.19 196 ASP A C 1
ATOM 1617 O O . ASP A 1 196 ? 12.216 3.459 -30.462 1.00 87.19 196 ASP A O 1
ATOM 1621 N N . ASN A 1 197 ? 11.273 3.911 -28.486 1.00 91.88 197 ASN A N 1
ATOM 1622 C CA . ASN A 1 197 ? 12.124 5.038 -28.119 1.00 91.88 197 ASN A CA 1
ATOM 1623 C C . ASN A 1 197 ? 13.136 4.616 -27.040 1.00 91.88 197 ASN A C 1
ATOM 1625 O O . ASN A 1 197 ? 12.919 4.803 -25.841 1.00 91.88 197 ASN A O 1
ATOM 1629 N N . GLU A 1 198 ? 14.265 4.056 -27.484 1.00 93.44 198 GLU A N 1
ATOM 1630 C CA . GLU A 1 198 ? 15.340 3.577 -26.602 1.00 93.44 198 GLU A CA 1
ATOM 1631 C C . GLU A 1 198 ? 15.804 4.653 -25.611 1.00 93.44 198 GLU A C 1
ATOM 1633 O O . GLU A 1 198 ? 15.920 4.374 -24.419 1.00 93.44 198 GLU A O 1
ATOM 1638 N N . ALA A 1 199 ? 16.004 5.892 -26.071 1.00 92.88 199 ALA A N 1
ATOM 1639 C CA . ALA A 1 199 ? 16.494 6.982 -25.229 1.00 92.88 199 ALA A CA 1
ATOM 1640 C C . ALA A 1 199 ? 15.561 7.270 -24.042 1.00 92.88 199 ALA A C 1
ATOM 1642 O O . ALA A 1 199 ? 16.029 7.464 -22.920 1.00 92.88 199 ALA A O 1
ATOM 1643 N N . TYR A 1 200 ? 14.244 7.243 -24.265 1.00 94.00 200 TYR A N 1
ATOM 1644 C CA . TYR A 1 200 ? 13.263 7.453 -23.200 1.00 94.00 200 TYR A CA 1
ATOM 1645 C C . TYR A 1 200 ? 13.256 6.301 -22.186 1.00 94.00 200 TYR A C 1
ATOM 1647 O O . TYR A 1 200 ? 13.258 6.529 -20.977 1.00 94.00 200 TYR A O 1
ATOM 1655 N N . ILE A 1 201 ? 13.299 5.050 -22.657 1.00 94.75 201 ILE A N 1
ATOM 1656 C CA . ILE A 1 201 ? 13.356 3.877 -21.770 1.00 94.75 201 ILE A CA 1
ATOM 1657 C C . ILE A 1 201 ? 14.633 3.890 -20.924 1.00 94.75 201 ILE A C 1
ATOM 1659 O O . ILE A 1 201 ? 14.591 3.625 -19.722 1.00 94.75 201 ILE A O 1
ATOM 1663 N N . VAL A 1 202 ? 15.768 4.226 -21.537 1.00 94.19 202 VAL A N 1
ATOM 1664 C CA . VAL A 1 202 ? 17.053 4.353 -20.842 1.00 94.19 202 VAL A CA 1
ATOM 1665 C C . VAL A 1 202 ? 16.986 5.444 -19.773 1.00 94.19 202 VAL A C 1
ATOM 1667 O O . VAL A 1 202 ? 17.496 5.232 -18.674 1.00 94.19 202 VAL A O 1
ATOM 1670 N N . GLN A 1 203 ? 16.302 6.560 -20.039 1.00 94.19 203 GLN A N 1
ATOM 1671 C CA . GLN A 1 203 ? 16.086 7.611 -19.045 1.00 94.19 203 GLN A CA 1
ATOM 1672 C C . GLN A 1 203 ? 15.258 7.118 -17.849 1.00 94.19 203 GLN A C 1
ATOM 1674 O O . GLN A 1 203 ? 15.648 7.374 -16.710 1.00 94.19 203 GLN A O 1
ATOM 1679 N N . ILE A 1 204 ? 14.176 6.359 -18.077 1.00 94.81 204 ILE A N 1
ATOM 1680 C CA . ILE A 1 204 ? 13.405 5.727 -16.991 1.00 94.81 204 ILE A CA 1
ATOM 1681 C C . ILE A 1 204 ? 14.318 4.846 -16.134 1.00 94.81 204 ILE A C 1
ATOM 1683 O O . ILE A 1 204 ? 14.340 4.991 -14.911 1.00 94.81 204 ILE A O 1
ATOM 1687 N N . ILE A 1 205 ? 15.096 3.958 -16.767 1.00 95.12 205 ILE A N 1
ATOM 1688 C CA . ILE A 1 205 ? 16.012 3.047 -16.063 1.00 95.12 205 ILE A CA 1
ATOM 1689 C C . ILE A 1 205 ? 17.026 3.845 -15.239 1.00 95.12 205 ILE A C 1
ATOM 1691 O O . ILE A 1 205 ? 17.215 3.564 -14.056 1.00 95.12 205 ILE A O 1
ATOM 1695 N N . GLN A 1 206 ? 17.648 4.858 -15.842 1.00 94.12 206 GLN A N 1
ATOM 1696 C CA . GLN A 1 206 ? 18.636 5.709 -15.190 1.00 94.12 206 GLN A CA 1
ATOM 1697 C C . GLN A 1 206 ? 18.065 6.407 -13.951 1.00 94.12 206 GLN A C 1
ATOM 1699 O O . GLN A 1 206 ? 18.682 6.345 -12.885 1.00 94.12 206 GLN A O 1
ATOM 1704 N N . THR A 1 207 ? 16.906 7.058 -14.077 1.00 93.94 207 THR A N 1
ATOM 1705 C CA . THR A 1 207 ? 16.245 7.754 -12.965 1.00 93.94 207 THR A CA 1
ATOM 1706 C C . THR A 1 207 ? 15.891 6.774 -11.857 1.00 93.94 207 THR A C 1
ATOM 1708 O O . THR A 1 207 ? 16.217 6.991 -10.690 1.00 93.94 207 THR A O 1
ATOM 1711 N N . GLU A 1 208 ? 15.283 5.648 -12.215 1.00 92.94 208 GLU A N 1
ATOM 1712 C CA . GLU A 1 208 ? 14.857 4.670 -11.231 1.00 92.94 208 GLU A CA 1
ATOM 1713 C C . GLU A 1 208 ? 16.020 4.007 -10.518 1.00 92.94 208 GLU A C 1
ATOM 1715 O O . GLU A 1 208 ? 15.927 3.764 -9.321 1.00 92.94 208 GLU A O 1
ATOM 1720 N N . MET A 1 209 ? 17.150 3.774 -11.181 1.00 90.81 209 MET A N 1
ATOM 1721 C CA . MET A 1 209 ? 18.347 3.239 -10.533 1.00 90.81 209 MET A CA 1
ATOM 1722 C C . MET A 1 209 ? 18.873 4.116 -9.390 1.00 90.81 209 MET A C 1
ATOM 1724 O O . MET A 1 209 ? 19.449 3.568 -8.452 1.00 90.81 209 MET A O 1
ATOM 1728 N N . GLN A 1 210 ? 18.625 5.426 -9.427 1.00 89.56 210 GLN A N 1
ATOM 1729 C CA . GLN A 1 210 ? 19.011 6.369 -8.371 1.00 89.56 210 GLN A CA 1
ATOM 1730 C C . GLN A 1 210 ? 18.007 6.414 -7.208 1.00 89.56 210 GLN A C 1
ATOM 1732 O O . GLN A 1 210 ? 18.349 6.873 -6.121 1.00 89.56 210 GLN A O 1
ATOM 1737 N N . ASN A 1 211 ? 16.782 5.925 -7.417 1.00 89.38 211 ASN A N 1
ATOM 1738 C CA . ASN A 1 211 ? 15.735 5.910 -6.403 1.00 89.38 211 ASN A CA 1
ATOM 1739 C C . ASN A 1 211 ? 15.862 4.714 -5.451 1.00 89.38 211 ASN A C 1
ATOM 1741 O O . ASN A 1 211 ? 16.049 3.570 -5.880 1.00 89.38 211 ASN A O 1
ATOM 1745 N N . ASP A 1 212 ? 15.673 4.963 -4.154 1.00 88.50 212 ASP A N 1
ATOM 1746 C CA . ASP A 1 212 ? 15.361 3.900 -3.202 1.00 88.50 212 ASP A CA 1
ATOM 1747 C C . ASP A 1 212 ? 13.932 3.385 -3.487 1.00 88.50 212 ASP A C 1
ATOM 1749 O O . ASP A 1 212 ? 13.010 4.191 -3.662 1.00 88.50 212 ASP A O 1
ATOM 1753 N N . PRO A 1 213 ? 13.724 2.058 -3.582 1.00 85.38 213 PRO A N 1
ATOM 1754 C CA . PRO A 1 213 ? 12.431 1.490 -3.950 1.00 85.38 213 PRO A CA 1
ATOM 1755 C C . PRO A 1 213 ? 11.348 1.710 -2.893 1.00 85.38 213 PRO A C 1
ATOM 1757 O O . PRO A 1 213 ? 10.176 1.595 -3.220 1.00 85.38 213 PRO A O 1
ATOM 1760 N N . TRP A 1 214 ? 11.709 2.017 -1.649 1.00 85.38 214 TRP A N 1
ATOM 1761 C CA . TRP A 1 214 ? 10.782 2.344 -0.572 1.00 85.38 214 TRP A CA 1
ATOM 1762 C C . TRP A 1 214 ? 10.669 3.854 -0.363 1.00 85.38 214 TRP A C 1
ATOM 1764 O O . TRP A 1 214 ? 9.608 4.334 0.025 1.00 85.38 214 TRP A O 1
ATOM 1774 N N . ALA A 1 215 ? 11.731 4.620 -0.601 1.00 83.56 215 ALA A N 1
ATOM 1775 C CA . ALA A 1 215 ? 11.782 6.064 -0.382 1.00 83.56 215 ALA A CA 1
ATOM 1776 C C . ALA A 1 215 ? 12.397 6.795 -1.594 1.00 83.56 215 ALA A C 1
ATOM 1778 O O . ALA A 1 215 ? 13.558 7.200 -1.533 1.00 83.56 215 ALA A O 1
ATOM 1779 N N . PRO A 1 216 ? 11.649 6.979 -2.698 1.00 75.81 216 PRO A N 1
ATOM 1780 C CA . PRO A 1 216 ? 12.201 7.578 -3.911 1.00 75.81 216 PRO A CA 1
ATOM 1781 C C . PRO A 1 216 ? 12.705 9.004 -3.651 1.00 75.81 216 PRO A C 1
ATOM 1783 O O . PRO A 1 216 ? 12.037 9.796 -2.986 1.00 75.81 216 PRO A O 1
ATOM 1786 N N . ALA A 1 217 ? 13.866 9.336 -4.215 1.00 78.38 217 ALA A N 1
ATOM 1787 C CA . ALA A 1 217 ? 14.402 10.697 -4.211 1.00 78.38 217 ALA A CA 1
ATOM 1788 C C . ALA A 1 217 ? 13.772 11.553 -5.325 1.00 78.38 217 ALA A C 1
ATOM 1790 O O . ALA A 1 217 ? 13.621 12.763 -5.174 1.00 78.38 217 ALA A O 1
ATOM 1791 N N . TYR A 1 218 ? 13.375 10.912 -6.426 1.00 78.06 218 TYR A N 1
ATOM 1792 C CA . TYR A 1 218 ? 12.779 11.528 -7.603 1.00 78.06 218 TYR A CA 1
ATOM 1793 C C . TYR A 1 218 ? 11.424 10.900 -7.894 1.00 78.06 218 TYR A C 1
ATOM 1795 O O . TYR A 1 218 ? 11.307 9.679 -7.995 1.00 78.06 218 TYR A O 1
ATOM 1803 N N . TYR A 1 219 ? 10.406 11.738 -8.060 1.00 76.75 219 TYR A N 1
ATOM 1804 C CA . TYR A 1 219 ? 9.081 11.278 -8.441 1.00 76.75 219 TYR A CA 1
ATOM 1805 C C . TYR A 1 219 ? 9.006 11.081 -9.961 1.00 76.75 219 TYR A C 1
ATOM 1807 O O . TYR A 1 219 ? 9.154 12.040 -10.718 1.00 76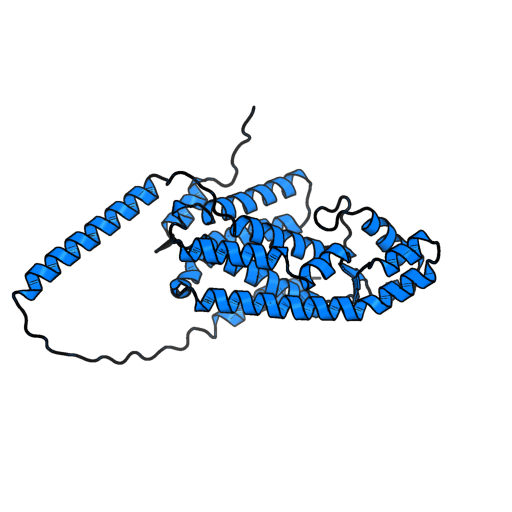.75 219 TYR A O 1
ATOM 1815 N N . LEU A 1 220 ? 8.781 9.838 -10.391 1.00 88.25 220 LEU A N 1
ATOM 1816 C CA . LEU A 1 220 ? 8.585 9.457 -11.789 1.00 88.25 220 LEU A CA 1
ATOM 1817 C C . LEU A 1 220 ? 7.124 9.041 -12.026 1.00 88.25 220 LEU A C 1
ATOM 1819 O O . LEU A 1 220 ? 6.598 8.208 -11.283 1.00 88.25 220 LEU A O 1
ATOM 1823 N N . GLU A 1 221 ? 6.473 9.584 -13.059 1.00 90.06 221 GLU A N 1
ATOM 1824 C CA . GLU A 1 221 ? 5.048 9.314 -13.319 1.00 90.06 221 GLU A CA 1
ATOM 1825 C C . GLU A 1 221 ? 4.806 7.840 -13.676 1.00 90.06 221 GLU A C 1
ATOM 1827 O O . GLU A 1 221 ? 3.875 7.225 -13.157 1.00 90.06 221 GLU A O 1
ATOM 1832 N N . GLU A 1 222 ? 5.707 7.213 -14.436 1.00 93.62 222 GLU A N 1
ATOM 1833 C CA . GLU A 1 222 ? 5.664 5.779 -14.744 1.00 93.62 222 GLU A CA 1
ATOM 1834 C C . GLU A 1 222 ? 5.720 4.913 -13.477 1.00 93.62 222 GLU A C 1
ATOM 1836 O O . GLU A 1 222 ? 5.189 3.802 -13.452 1.00 93.62 222 GLU A O 1
ATOM 1841 N N . ALA A 1 223 ? 6.325 5.409 -12.397 1.00 92.75 223 ALA A N 1
ATOM 1842 C CA . ALA A 1 223 ? 6.433 4.698 -11.128 1.00 92.75 223 ALA A CA 1
ATOM 1843 C C . ALA A 1 223 ? 5.337 5.067 -10.111 1.00 92.75 223 ALA A C 1
ATOM 1845 O O . ALA A 1 223 ? 5.302 4.502 -9.012 1.00 92.75 223 ALA A O 1
ATOM 1846 N N . LYS A 1 224 ? 4.398 5.956 -10.459 1.00 91.38 224 LYS A N 1
ATOM 1847 C CA . LYS A 1 224 ? 3.324 6.430 -9.568 1.00 91.38 224 LYS A CA 1
ATOM 1848 C C . LYS A 1 224 ? 2.537 5.307 -8.911 1.00 91.38 224 LYS A C 1
ATOM 1850 O O . LYS A 1 224 ? 2.325 5.311 -7.700 1.00 91.38 224 LYS A O 1
ATOM 1855 N N . ASN A 1 225 ? 2.139 4.309 -9.696 1.00 93.12 225 ASN A N 1
ATOM 1856 C CA . ASN A 1 225 ? 1.376 3.170 -9.191 1.00 93.12 225 ASN A CA 1
ATOM 1857 C C . ASN A 1 225 ? 2.150 2.378 -8.126 1.00 93.12 225 ASN A C 1
ATOM 1859 O O . ASN A 1 225 ? 1.541 1.913 -7.163 1.00 93.12 225 ASN A O 1
ATOM 1863 N N . ARG A 1 226 ? 3.479 2.258 -8.262 1.00 93.25 226 ARG A N 1
ATOM 1864 C CA . ARG A 1 226 ? 4.341 1.651 -7.241 1.00 93.25 226 ARG A CA 1
ATOM 1865 C C . ARG A 1 226 ? 4.378 2.514 -5.980 1.00 93.25 226 ARG A C 1
ATOM 1867 O O . ARG A 1 226 ? 4.278 1.966 -4.889 1.00 93.25 226 ARG A O 1
ATOM 1874 N N . TYR A 1 227 ? 4.460 3.839 -6.104 1.00 90.44 227 TYR A N 1
ATOM 1875 C CA . TYR A 1 227 ? 4.445 4.741 -4.944 1.00 90.44 227 TYR A CA 1
ATOM 1876 C C . TYR A 1 227 ? 3.146 4.658 -4.148 1.00 90.44 227 TYR A C 1
ATOM 1878 O O . TYR A 1 227 ? 3.196 4.611 -2.924 1.00 90.44 227 TYR A O 1
ATOM 1886 N N . VAL A 1 228 ? 1.999 4.525 -4.817 1.00 92.75 228 VAL A N 1
ATOM 1887 C CA . VAL A 1 228 ? 0.724 4.264 -4.132 1.00 92.75 228 VAL A CA 1
ATOM 1888 C C . VAL A 1 228 ? 0.781 2.948 -3.346 1.00 92.75 228 VAL A C 1
ATOM 1890 O O . VAL A 1 228 ? 0.413 2.928 -2.172 1.00 92.75 228 VAL A O 1
ATOM 1893 N N . VAL A 1 229 ? 1.302 1.865 -3.941 1.00 94.50 229 VAL A N 1
ATOM 1894 C CA . VAL A 1 229 ? 1.481 0.577 -3.239 1.00 94.50 229 VAL A CA 1
ATOM 1895 C C . VAL A 1 229 ? 2.388 0.736 -2.015 1.00 94.50 229 VAL A C 1
ATOM 1897 O O . VAL A 1 229 ? 2.024 0.285 -0.932 1.00 94.50 229 VAL A O 1
ATOM 1900 N N . ILE A 1 230 ? 3.532 1.411 -2.158 1.00 92.19 230 ILE A N 1
ATOM 1901 C CA . ILE A 1 230 ? 4.479 1.667 -1.060 1.00 92.19 230 ILE A CA 1
ATOM 1902 C C . ILE A 1 230 ? 3.803 2.436 0.070 1.00 92.19 230 ILE A C 1
ATOM 1904 O O . ILE A 1 230 ? 3.925 2.053 1.233 1.00 92.19 230 ILE A O 1
ATOM 1908 N N . THR A 1 231 ? 3.080 3.506 -0.261 1.00 92.56 231 THR A N 1
ATOM 1909 C CA . THR A 1 231 ? 2.342 4.310 0.713 1.00 92.56 231 THR A CA 1
ATOM 1910 C C . THR A 1 231 ? 1.344 3.444 1.470 1.00 92.56 231 THR A C 1
ATOM 1912 O O . THR A 1 231 ? 1.396 3.402 2.695 1.00 92.56 231 THR A O 1
ATOM 1915 N N . LEU A 1 232 ? 0.492 2.683 0.781 1.00 95.88 232 LEU A N 1
ATOM 1916 C CA . LEU A 1 232 ? -0.517 1.840 1.434 1.00 95.88 232 LEU A CA 1
ATOM 1917 C C . LEU A 1 232 ? 0.105 0.747 2.314 1.00 95.88 232 LEU A C 1
ATOM 1919 O O . LEU A 1 232 ? -0.373 0.506 3.420 1.00 95.88 232 LEU A O 1
ATOM 1923 N N . VAL A 1 233 ? 1.201 0.129 1.873 1.00 94.00 233 VAL A N 1
ATOM 1924 C CA . VAL A 1 233 ? 1.944 -0.857 2.672 1.00 94.00 233 VAL A CA 1
ATOM 1925 C C . VAL A 1 233 ? 2.557 -0.223 3.919 1.00 94.00 233 VAL A C 1
ATOM 1927 O O . VAL A 1 233 ? 2.481 -0.803 5.000 1.00 94.00 233 VAL A O 1
ATOM 1930 N N . ARG A 1 234 ? 3.130 0.980 3.810 1.00 93.12 234 ARG A N 1
ATOM 1931 C CA . ARG A 1 234 ? 3.645 1.720 4.972 1.00 93.12 234 ARG A CA 1
ATOM 1932 C C . ARG A 1 234 ? 2.542 2.018 5.977 1.00 93.12 234 ARG A C 1
ATOM 1934 O O . ARG A 1 234 ? 2.737 1.802 7.169 1.00 93.12 234 ARG A O 1
ATOM 1941 N N . LEU A 1 235 ? 1.380 2.458 5.505 1.00 95.81 235 LEU A N 1
ATOM 1942 C CA . LEU A 1 235 ? 0.229 2.714 6.368 1.00 95.81 235 LEU A CA 1
ATOM 1943 C C . LEU A 1 235 ? -0.285 1.435 7.030 1.00 95.81 235 LEU A C 1
ATOM 1945 O O . LEU A 1 235 ? -0.605 1.464 8.214 1.00 95.81 235 LEU A O 1
ATOM 1949 N N . LEU A 1 236 ? -0.298 0.305 6.316 1.00 96.00 236 LEU A N 1
ATOM 1950 C CA . LEU A 1 236 ? -0.606 -1.000 6.904 1.00 96.00 236 LEU A CA 1
ATOM 1951 C C . LEU A 1 236 ? 0.397 -1.371 7.999 1.00 96.00 236 LEU A C 1
ATOM 1953 O O . LEU A 1 236 ? -0.019 -1.775 9.080 1.00 96.00 236 LEU A O 1
ATOM 1957 N N . HIS A 1 237 ? 1.700 -1.181 7.770 1.00 93.25 237 HIS A N 1
ATOM 1958 C CA . HIS A 1 237 ? 2.711 -1.412 8.802 1.00 93.25 237 HIS A CA 1
ATOM 1959 C C . HIS A 1 237 ? 2.462 -0.562 10.048 1.00 93.25 237 HIS A C 1
ATOM 1961 O O . HIS A 1 237 ? 2.436 -1.114 11.148 1.00 93.25 237 HIS A O 1
ATOM 1967 N N . ILE A 1 238 ? 2.202 0.736 9.878 1.00 93.94 238 ILE A N 1
ATOM 1968 C CA . ILE A 1 238 ? 1.865 1.632 10.991 1.00 93.94 238 ILE A CA 1
ATOM 1969 C C . ILE A 1 238 ? 0.601 1.131 11.701 1.00 93.94 238 ILE A C 1
ATOM 1971 O O . ILE A 1 238 ? 0.618 0.950 12.912 1.00 93.94 238 ILE A O 1
ATOM 1975 N N . ALA A 1 239 ? -0.470 0.826 10.965 1.00 94.25 239 ALA A N 1
ATOM 1976 C CA . ALA A 1 239 ? -1.740 0.366 11.528 1.00 94.25 239 ALA A CA 1
ATOM 1977 C C . ALA A 1 239 ? -1.629 -0.977 12.276 1.00 94.25 239 ALA A C 1
ATOM 1979 O O . ALA A 1 239 ? -2.387 -1.226 13.211 1.00 94.25 239 ALA A O 1
ATOM 1980 N N . THR A 1 240 ? -0.682 -1.837 11.887 1.00 93.44 240 THR A N 1
ATOM 1981 C CA . THR A 1 240 ? -0.412 -3.118 12.565 1.00 93.44 240 THR A CA 1
ATOM 1982 C C . THR A 1 240 ? 0.440 -3.002 13.829 1.00 93.44 240 THR A C 1
ATOM 1984 O O . THR A 1 240 ? 0.565 -3.967 14.583 1.00 93.44 240 THR A O 1
ATOM 1987 N N . GLU A 1 241 ? 1.038 -1.844 14.089 1.00 91.69 241 GLU A N 1
ATOM 1988 C CA . GLU A 1 241 ? 1.837 -1.611 15.287 1.00 91.69 241 GLU A CA 1
ATOM 1989 C C . GLU A 1 241 ? 0.990 -1.027 16.411 1.00 91.69 241 GLU A C 1
ATOM 1991 O O . GLU A 1 241 ? 0.506 0.097 16.307 1.00 91.69 241 GLU A O 1
ATOM 1996 N N . ILE A 1 242 ? 0.876 -1.749 17.524 1.00 89.12 242 ILE A N 1
ATOM 1997 C CA . ILE A 1 242 ? 0.199 -1.223 18.708 1.00 89.12 242 ILE A CA 1
ATOM 1998 C C . ILE A 1 242 ? 1.046 -0.134 19.358 1.00 89.12 242 ILE A C 1
ATOM 2000 O O . ILE A 1 242 ? 2.197 -0.365 19.732 1.00 89.12 242 ILE A O 1
ATOM 2004 N N . LYS A 1 243 ? 0.449 1.048 19.506 1.00 89.50 243 LYS A N 1
ATOM 2005 C CA . LYS A 1 243 ? 1.052 2.188 20.192 1.00 89.50 243 LYS A CA 1
ATOM 2006 C C . LYS A 1 243 ? 0.592 2.179 21.645 1.00 89.50 243 LYS A C 1
ATOM 2008 O O . LYS A 1 243 ? -0.600 2.316 21.914 1.00 89.50 243 LYS A O 1
ATOM 2013 N N . GLU A 1 244 ? 1.525 2.009 22.574 1.00 88.38 244 GLU A N 1
ATOM 2014 C CA . GLU A 1 244 ? 1.227 2.109 24.005 1.00 88.38 244 GLU A CA 1
ATOM 2015 C C . GLU A 1 244 ? 1.013 3.584 24.375 1.00 88.38 244 GLU A C 1
ATOM 2017 O O . GLU A 1 244 ? 1.936 4.395 24.279 1.00 88.38 244 GLU A O 1
ATOM 2022 N N . VAL A 1 245 ? -0.227 3.942 24.722 1.00 86.38 245 VAL A N 1
ATOM 2023 C CA . VAL A 1 245 ? -0.658 5.318 25.029 1.00 86.38 245 VAL A CA 1
ATOM 2024 C C . VAL A 1 245 ? -1.679 5.280 26.160 1.00 86.38 245 VAL A C 1
ATOM 2026 O O . VAL A 1 245 ? -2.443 4.322 26.276 1.00 86.38 245 VAL A O 1
ATOM 2029 N N . GLU A 1 246 ? -1.714 6.330 26.977 1.00 83.62 246 GLU A N 1
ATOM 2030 C CA . GLU A 1 246 ? -2.731 6.492 28.014 1.00 83.62 246 GLU A CA 1
ATOM 2031 C C . GLU A 1 246 ? -4.146 6.603 27.432 1.00 83.62 246 GLU A C 1
ATOM 2033 O O . GLU A 1 246 ? -4.377 7.137 26.342 1.00 83.62 246 GLU A O 1
ATOM 2038 N N . LYS A 1 247 ? -5.104 6.074 28.193 1.00 84.25 247 LYS A N 1
ATOM 2039 C CA . LYS A 1 247 ? -6.527 6.081 27.867 1.00 84.25 247 LYS A CA 1
ATOM 2040 C C . LYS A 1 247 ? -7.111 7.485 28.113 1.00 84.25 247 LYS A C 1
ATOM 2042 O O . LYS A 1 247 ? -6.993 7.988 29.230 1.00 84.25 247 LYS A O 1
ATOM 2047 N N . PRO A 1 248 ? -7.768 8.120 27.125 1.00 81.50 248 PRO A N 1
ATOM 2048 C CA . PRO A 1 248 ? -8.485 9.377 27.335 1.00 81.50 248 PRO A CA 1
ATOM 2049 C C . PRO A 1 248 ? -9.620 9.238 28.362 1.00 81.50 248 PRO A C 1
ATOM 2051 O O . PRO A 1 248 ? -10.259 8.189 28.441 1.00 81.50 248 PRO A O 1
ATOM 2054 N N . SER A 1 249 ? -9.945 10.315 29.086 1.00 82.44 249 SER A N 1
ATOM 2055 C CA . SER A 1 249 ? -10.964 10.292 30.153 1.00 82.44 249 SER A CA 1
ATOM 2056 C C . SER A 1 249 ? -12.331 9.788 29.685 1.00 82.44 249 SER A C 1
ATOM 2058 O O . SER A 1 249 ? -12.937 8.956 30.349 1.00 82.44 249 SER A O 1
ATOM 2060 N N . TRP A 1 250 ? -12.781 10.213 28.502 1.00 82.25 250 TRP A N 1
ATOM 2061 C CA . TRP A 1 250 ? -14.083 9.814 27.958 1.00 82.25 250 TRP A CA 1
ATOM 2062 C C . TRP A 1 250 ? -14.201 8.300 27.727 1.00 82.25 250 TRP A C 1
ATOM 2064 O O . TRP A 1 250 ? -15.292 7.745 27.817 1.00 82.25 250 TRP A O 1
ATOM 2074 N N . VAL A 1 251 ? -13.084 7.633 27.425 1.00 81.00 251 VAL A N 1
ATOM 2075 C CA . VAL A 1 251 ? -13.024 6.180 27.221 1.00 81.00 251 VAL A CA 1
ATOM 2076 C C . VAL A 1 251 ? -13.164 5.478 28.564 1.00 81.00 251 VAL A C 1
ATOM 2078 O O . VAL A 1 251 ? -13.930 4.529 28.689 1.00 81.00 251 VAL A O 1
ATOM 2081 N N . ALA A 1 252 ? -12.451 5.970 29.581 1.00 82.81 252 ALA A N 1
ATOM 2082 C CA . ALA A 1 252 ? -12.546 5.443 30.937 1.00 82.81 252 ALA A CA 1
ATOM 2083 C C . ALA A 1 252 ? -13.963 5.623 31.516 1.00 82.81 252 ALA A C 1
ATOM 2085 O O . ALA A 1 252 ? -14.492 4.711 32.148 1.00 82.81 252 ALA A O 1
ATOM 2086 N N . GLU A 1 253 ? -14.596 6.771 31.261 1.00 83.94 253 GLU A N 1
ATOM 2087 C CA . GLU A 1 253 ? -15.978 7.058 31.663 1.00 83.94 253 GLU A CA 1
ATOM 2088 C C . GLU A 1 253 ? -16.990 6.122 30.980 1.00 83.94 253 GLU A C 1
ATOM 2090 O O . GLU A 1 253 ? -17.856 5.559 31.653 1.00 83.94 253 GLU A O 1
ATOM 2095 N N . ASP A 1 254 ? -16.874 5.910 29.663 1.00 81.12 254 ASP A N 1
ATOM 2096 C CA . ASP A 1 254 ? -17.751 4.998 28.914 1.00 81.12 254 ASP A CA 1
ATOM 2097 C C . ASP A 1 254 ? -17.585 3.534 29.365 1.00 81.12 254 ASP A C 1
ATOM 2099 O O . ASP A 1 254 ? -18.581 2.836 29.569 1.00 81.12 254 ASP A O 1
ATOM 2103 N N . GLU A 1 255 ? -16.356 3.070 29.607 1.00 80.75 255 GLU A N 1
ATOM 2104 C CA . GLU A 1 255 ? -16.098 1.722 30.132 1.00 80.75 255 GLU A CA 1
ATOM 2105 C C . GLU A 1 255 ? -16.671 1.519 31.540 1.00 80.75 255 GLU A C 1
ATOM 2107 O O . GLU A 1 255 ? -17.321 0.500 31.803 1.00 80.75 255 GLU A O 1
ATOM 2112 N N . ALA A 1 256 ? -16.491 2.494 32.437 1.00 83.19 256 ALA A N 1
ATOM 2113 C CA . ALA A 1 256 ? -17.058 2.451 33.784 1.00 83.19 256 ALA A CA 1
ATOM 2114 C C . ALA A 1 256 ? -18.595 2.418 33.746 1.00 83.19 256 ALA A C 1
ATOM 2116 O O . ALA A 1 256 ? -19.239 1.633 34.452 1.00 83.19 256 ALA A O 1
ATOM 2117 N N . TRP A 1 257 ? -19.203 3.213 32.864 1.00 82.19 257 TRP A N 1
ATOM 2118 C CA . TRP A 1 257 ? -20.648 3.210 32.658 1.00 82.19 257 TRP A CA 1
ATOM 2119 C C . TRP A 1 257 ? -21.166 1.872 32.106 1.00 82.19 257 TRP A C 1
ATOM 2121 O O . TRP A 1 257 ? -22.186 1.367 32.575 1.00 82.19 257 TRP A O 1
ATOM 2131 N N . ARG A 1 258 ? -20.464 1.239 31.156 1.00 75.88 258 ARG A N 1
ATOM 2132 C CA . ARG A 1 258 ? -20.857 -0.085 30.629 1.00 75.88 258 ARG A CA 1
ATOM 2133 C C . ARG A 1 258 ? -20.725 -1.192 31.671 1.00 75.88 258 ARG A C 1
ATOM 2135 O O . ARG A 1 258 ? -21.589 -2.068 31.741 1.00 75.88 258 ARG A O 1
ATOM 2142 N N . THR A 1 259 ? -19.678 -1.132 32.489 1.00 78.50 259 THR A N 1
ATOM 2143 C CA . THR A 1 259 ? -19.441 -2.097 33.570 1.00 78.50 259 THR A CA 1
ATOM 2144 C C . THR A 1 259 ? -20.565 -2.023 34.604 1.00 78.50 259 THR A C 1
ATOM 2146 O O . THR A 1 259 ? -21.232 -3.027 34.843 1.00 78.50 259 THR A O 1
ATOM 2149 N N . SER A 1 260 ? -20.896 -0.818 35.090 1.00 75.12 260 SER A N 1
ATOM 2150 C CA . SER A 1 260 ? -21.994 -0.628 36.057 1.00 75.12 260 SER A CA 1
ATOM 2151 C C . SER A 1 260 ? -23.362 -1.086 35.531 1.00 75.12 260 SER A C 1
ATOM 2153 O O . SER A 1 260 ? -24.148 -1.678 36.268 1.00 75.12 260 SER A O 1
ATOM 2155 N N . LYS A 1 261 ? -23.651 -0.884 34.238 1.00 74.44 261 LYS A N 1
ATOM 2156 C CA . LYS A 1 261 ? -24.883 -1.392 33.611 1.00 74.44 261 LYS A CA 1
ATOM 2157 C C . LYS A 1 261 ? -24.956 -2.915 33.555 1.00 74.44 261 LYS A C 1
ATOM 2159 O O . LYS A 1 261 ? -26.031 -3.479 33.742 1.00 74.44 261 LYS A O 1
ATOM 2164 N N . THR A 1 262 ? -23.834 -3.565 33.268 1.00 73.00 262 THR A N 1
ATOM 2165 C CA . THR A 1 262 ? -23.758 -5.029 33.185 1.00 73.00 262 THR A CA 1
ATOM 2166 C C . THR A 1 262 ? -23.927 -5.648 34.572 1.00 73.00 262 THR A C 1
ATOM 2168 O O . THR A 1 262 ? -24.679 -6.605 34.735 1.00 73.00 262 THR A O 1
ATOM 2171 N N . GLU A 1 263 ? -23.307 -5.050 35.590 1.00 73.81 263 GLU A N 1
ATOM 2172 C CA . GLU A 1 263 ? -23.461 -5.454 36.991 1.00 73.81 263 GLU A CA 1
ATOM 2173 C C . GLU A 1 263 ? -24.906 -5.286 37.484 1.00 73.81 263 GLU A C 1
ATOM 2175 O O . GLU A 1 263 ? -25.462 -6.217 38.066 1.00 73.81 263 GLU A O 1
ATOM 2180 N N . ALA A 1 264 ? -25.553 -4.155 37.178 1.00 68.69 264 ALA A N 1
ATOM 2181 C CA . ALA A 1 264 ? -26.957 -3.921 37.522 1.00 68.69 264 ALA A CA 1
ATOM 2182 C C . ALA A 1 264 ? -27.916 -4.900 36.815 1.00 68.69 264 ALA A C 1
ATOM 2184 O O . ALA A 1 264 ? -28.872 -5.382 37.418 1.00 68.69 264 ALA A O 1
ATOM 2185 N N . SER A 1 265 ? -27.653 -5.239 35.547 1.00 65.56 265 SER A N 1
ATOM 2186 C CA . SER A 1 265 ? -28.449 -6.232 34.813 1.00 65.56 265 SER A CA 1
ATOM 2187 C C . SER A 1 265 ? -28.295 -7.641 35.389 1.00 65.56 265 SER A C 1
ATOM 2189 O O . SER A 1 265 ? -29.276 -8.375 35.461 1.00 65.56 265 SER A O 1
ATOM 2191 N N . ASN A 1 266 ? -27.087 -8.026 35.805 1.00 62.38 266 ASN A N 1
ATOM 2192 C CA . ASN A 1 266 ? -26.846 -9.336 36.407 1.00 62.38 266 ASN A CA 1
ATOM 2193 C C . ASN A 1 266 ? -27.493 -9.457 37.793 1.00 62.38 266 ASN A C 1
ATOM 2195 O O . ASN A 1 266 ? -27.983 -10.528 38.136 1.00 62.38 266 ASN A O 1
ATOM 2199 N N . GLN A 1 267 ? -27.548 -8.369 38.567 1.00 59.53 267 GLN A N 1
ATOM 2200 C CA . GLN A 1 267 ? -28.270 -8.341 39.843 1.00 59.53 267 GLN A CA 1
ATOM 2201 C C . GLN A 1 267 ? -29.787 -8.488 39.661 1.00 59.53 267 GLN A C 1
ATOM 2203 O O . GLN A 1 267 ? -30.401 -9.243 40.407 1.00 59.53 267 GLN A O 1
ATOM 2208 N N . ASN A 1 268 ? -30.372 -7.840 38.649 1.00 58.06 268 ASN A N 1
ATOM 2209 C CA . ASN A 1 268 ? -31.802 -7.977 38.352 1.00 58.06 268 ASN A CA 1
ATOM 2210 C C . ASN A 1 268 ? -32.165 -9.385 37.836 1.00 58.06 268 ASN A C 1
ATOM 2212 O O . ASN A 1 268 ? -33.196 -9.929 38.212 1.00 58.06 268 ASN A O 1
ATOM 2216 N N . ASN A 1 269 ? -31.299 -10.016 37.036 1.00 54.16 269 ASN A N 1
ATOM 2217 C CA . ASN A 1 269 ? -31.530 -11.389 36.569 1.00 54.16 269 ASN A CA 1
ATOM 2218 C C . ASN A 1 269 ? -31.410 -12.424 37.705 1.00 54.16 269 ASN A C 1
ATOM 2220 O O . ASN A 1 269 ? -32.158 -13.394 37.723 1.00 54.16 269 ASN A O 1
ATOM 2224 N N . LEU A 1 270 ? -30.521 -12.200 38.681 1.00 51.84 270 LEU A N 1
ATOM 2225 C CA . LEU A 1 270 ? -30.419 -13.038 39.883 1.00 51.84 270 LEU A CA 1
ATOM 2226 C C . LEU A 1 270 ? -31.637 -12.897 40.813 1.00 51.84 270 LEU A C 1
ATOM 2228 O O . LEU A 1 270 ? -31.952 -13.844 41.525 1.00 51.84 270 LEU A O 1
ATOM 2232 N N . SER A 1 271 ? -32.327 -11.749 40.812 1.00 51.09 271 SER A N 1
ATOM 2233 C CA . SER A 1 271 ? -33.592 -11.585 41.545 1.00 51.09 271 SER A CA 1
ATOM 2234 C C . SER A 1 271 ? -34.809 -12.142 40.803 1.00 51.09 271 SER A C 1
ATOM 2236 O O . SER A 1 271 ? -35.777 -12.528 41.452 1.00 51.09 271 SER A O 1
ATOM 2238 N N . ASP A 1 272 ? -34.762 -12.214 39.470 1.00 44.53 272 ASP A N 1
ATOM 2239 C CA . ASP A 1 272 ? -35.854 -12.752 38.648 1.00 44.53 272 ASP A CA 1
ATOM 2240 C C . ASP A 1 272 ? -35.778 -14.288 38.480 1.00 44.53 272 ASP A C 1
ATOM 2242 O O . ASP A 1 272 ? -36.807 -14.928 38.268 1.00 44.53 272 ASP A O 1
ATOM 2246 N N . GLU A 1 273 ? -34.605 -14.919 38.649 1.00 42.84 273 GLU A N 1
ATOM 2247 C CA . GLU A 1 273 ? -34.468 -16.392 38.668 1.00 42.84 273 GLU A CA 1
ATOM 2248 C C . GLU A 1 273 ? -35.072 -17.060 39.924 1.00 42.84 273 GLU A C 1
ATOM 2250 O O . GLU A 1 273 ? -35.356 -18.259 39.896 1.00 42.84 273 GLU A O 1
ATOM 2255 N N . GLU A 1 274 ? -35.364 -16.313 40.998 1.00 43.62 274 GLU A N 1
ATOM 2256 C CA . GLU A 1 274 ? -36.188 -16.816 42.116 1.00 43.62 274 GLU A CA 1
ATOM 2257 C C . GLU A 1 274 ? -37.697 -16.809 41.799 1.00 43.62 274 GLU A C 1
ATOM 2259 O O . GLU A 1 274 ? -38.496 -17.377 42.549 1.00 43.62 274 GLU A O 1
ATOM 2264 N N . SER A 1 275 ? -38.113 -16.230 40.668 1.00 44.31 275 SER A N 1
ATOM 2265 C CA . SER A 1 275 ? -39.515 -16.191 40.260 1.00 44.31 275 SER A CA 1
ATOM 2266 C C . SER A 1 275 ? -39.685 -16.097 38.741 1.00 44.31 275 SER A C 1
ATOM 2268 O O . SER A 1 275 ? -40.058 -15.039 38.245 1.00 44.31 275 SER A O 1
ATOM 2270 N N . ASN A 1 276 ? -39.460 -17.182 37.991 1.00 35.88 276 ASN A N 1
ATOM 2271 C CA . ASN A 1 276 ? -40.373 -17.589 36.908 1.00 35.88 276 ASN A CA 1
ATOM 2272 C C . ASN A 1 276 ? -39.943 -18.870 36.178 1.00 35.88 276 ASN A C 1
ATOM 2274 O O . ASN A 1 276 ? -38.805 -19.053 35.758 1.00 35.88 276 ASN A O 1
ATOM 2278 N N . GLU A 1 277 ? -40.940 -19.728 35.986 1.00 36.09 277 GLU A N 1
ATOM 2279 C CA . GLU A 1 277 ? -40.953 -20.920 35.145 1.00 36.09 277 GLU A CA 1
ATOM 2280 C C . GLU A 1 277 ? -40.948 -20.507 33.656 1.00 36.09 277 GLU A C 1
ATOM 2282 O O . GLU A 1 277 ? -41.682 -19.609 33.238 1.00 36.09 277 GLU A O 1
ATOM 2287 N N . VAL A 1 278 ? -40.087 -21.137 32.853 1.00 31.14 278 VAL A N 1
ATOM 2288 C CA . VAL A 1 278 ? -39.826 -20.790 31.445 1.00 31.14 278 VAL A CA 1
ATOM 2289 C C . VAL A 1 278 ? -40.980 -21.238 30.540 1.00 31.14 278 VAL A C 1
ATOM 2291 O O . VAL A 1 278 ? -41.293 -22.425 30.476 1.00 31.14 278 VAL A O 1
ATOM 2294 N N . VAL A 1 279 ? -41.549 -20.312 29.758 1.00 27.80 279 VAL A N 1
ATOM 2295 C CA . VAL A 1 279 ? -42.334 -20.631 28.551 1.00 27.80 279 VAL A CA 1
ATOM 2296 C C . VAL A 1 279 ? -41.531 -20.208 27.323 1.00 27.80 279 VAL A C 1
ATOM 2298 O O . VAL A 1 279 ? -41.203 -19.037 27.139 1.00 27.80 279 VAL A O 1
ATOM 2301 N N . GLU A 1 280 ? -41.206 -21.193 26.494 1.00 25.39 280 GLU A N 1
ATOM 2302 C CA . GLU A 1 280 ? -40.420 -21.072 25.270 1.00 25.39 280 GLU A CA 1
ATOM 2303 C C . GLU A 1 280 ? -41.284 -20.506 24.126 1.00 25.39 280 GLU A C 1
ATOM 2305 O O . GLU A 1 280 ? -42.339 -21.052 23.801 1.00 25.39 280 GLU A O 1
ATOM 2310 N N . ILE A 1 281 ? -40.845 -19.409 23.497 1.00 27.50 281 ILE A N 1
ATOM 2311 C CA . ILE A 1 281 ? -41.419 -18.913 22.237 1.00 27.50 281 ILE A CA 1
ATOM 2312 C C . ILE A 1 281 ? -40.289 -18.788 21.217 1.00 27.50 281 ILE A C 1
ATOM 2314 O O . ILE A 1 281 ? -39.410 -17.935 21.333 1.00 27.50 281 ILE A O 1
ATOM 2318 N N . SER A 1 282 ? -40.335 -19.638 20.195 1.00 26.45 282 SER A N 1
ATOM 2319 C CA . SER A 1 282 ? -39.476 -19.581 19.014 1.00 26.45 282 SER A CA 1
ATOM 2320 C C . SER A 1 282 ? -39.954 -18.500 18.039 1.00 26.45 282 SER A C 1
ATOM 2322 O O . SER A 1 282 ? -41.133 -18.483 17.678 1.00 26.45 282 SER A O 1
ATOM 2324 N N . VAL A 1 283 ? -39.044 -17.655 17.545 1.00 26.80 283 VAL A N 1
ATOM 2325 C CA . VAL A 1 283 ? -39.309 -16.746 16.417 1.00 26.80 283 VAL A CA 1
ATOM 2326 C C . VAL A 1 283 ? -38.213 -16.900 15.361 1.00 26.80 283 VAL A C 1
ATOM 2328 O O . VAL A 1 283 ? -37.038 -16.657 15.632 1.00 26.80 283 VAL A O 1
ATOM 2331 N N . ASP A 1 284 ? -38.628 -17.289 14.155 1.00 27.78 284 ASP A N 1
ATOM 2332 C CA . ASP A 1 284 ? -37.821 -17.302 12.932 1.00 27.78 284 ASP A CA 1
ATOM 2333 C C . ASP A 1 284 ? -37.487 -15.874 12.471 1.00 27.78 284 ASP A C 1
ATOM 2335 O O . ASP A 1 284 ? -38.358 -15.002 12.424 1.00 27.78 284 ASP A O 1
ATOM 2339 N N . ILE A 1 285 ? -36.238 -15.640 12.053 1.00 32.69 285 ILE A N 1
ATOM 2340 C CA . ILE A 1 285 ? -35.807 -14.371 11.447 1.00 32.69 285 ILE A CA 1
ATOM 2341 C C . ILE A 1 285 ? -35.394 -14.609 9.990 1.00 32.69 285 ILE A C 1
ATOM 2343 O O . ILE A 1 285 ? -34.365 -15.217 9.700 1.00 32.69 285 ILE A O 1
ATOM 2347 N N . THR A 1 286 ? -36.175 -14.060 9.060 1.00 35.66 286 THR A N 1
ATOM 2348 C CA . THR A 1 286 ? -35.843 -13.942 7.632 1.00 35.66 286 THR A CA 1
ATOM 2349 C C . THR A 1 286 ? -34.915 -12.750 7.362 1.00 35.66 286 THR A C 1
ATOM 2351 O O . THR A 1 286 ? -35.221 -11.619 7.741 1.00 35.66 286 THR A O 1
ATOM 2354 N N . LEU A 1 287 ? -33.807 -12.983 6.648 1.00 33.22 287 LEU A N 1
ATOM 2355 C CA . LEU A 1 287 ? -32.843 -11.966 6.194 1.00 33.22 287 LEU A CA 1
ATOM 2356 C C . LEU A 1 287 ? -33.336 -11.227 4.932 1.00 33.22 287 LEU A C 1
ATOM 2358 O O . LEU A 1 287 ? -33.564 -11.841 3.892 1.00 33.22 287 LEU A O 1
ATOM 2362 N N . GLY A 1 288 ? -33.467 -9.898 5.025 1.00 32.31 288 GLY A N 1
ATOM 2363 C CA . GLY A 1 288 ? -33.925 -9.001 3.955 1.00 32.31 288 GLY A CA 1
ATOM 2364 C C . GLY A 1 288 ? -32.807 -8.402 3.079 1.00 32.31 288 GLY A C 1
ATOM 2365 O O . GLY A 1 288 ? -31.706 -8.091 3.529 1.00 32.31 288 GLY A O 1
ATOM 2366 N N . SER A 1 289 ? -33.141 -8.205 1.805 1.00 40.62 289 SER A N 1
ATOM 2367 C CA . SER A 1 289 ? -32.340 -7.970 0.590 1.00 40.62 289 SER A CA 1
ATOM 2368 C C . SER A 1 289 ? -31.629 -6.603 0.424 1.00 40.62 289 SER A C 1
ATOM 2370 O O . SER A 1 289 ? -31.601 -6.049 -0.675 1.00 40.62 289 SER A O 1
ATOM 2372 N N . GLY A 1 290 ? -31.018 -6.039 1.470 1.00 37.50 290 GLY A N 1
ATOM 2373 C CA . GLY A 1 290 ? -30.419 -4.687 1.426 1.00 37.50 290 GLY A CA 1
ATOM 2374 C C . GLY A 1 290 ? -29.043 -4.543 0.742 1.00 37.50 290 GLY A C 1
ATOM 2375 O O . GLY A 1 290 ? -28.606 -3.425 0.476 1.00 37.50 290 GLY A O 1
ATOM 2376 N N . LEU A 1 291 ? -28.341 -5.645 0.448 1.00 42.81 291 LEU A N 1
ATOM 2377 C CA . LEU A 1 291 ? -26.916 -5.619 0.064 1.00 42.81 291 LEU A CA 1
ATOM 2378 C C . LEU A 1 291 ? -26.639 -5.206 -1.397 1.00 42.81 291 LEU A C 1
ATOM 2380 O O . LEU A 1 291 ? -25.511 -4.844 -1.726 1.00 42.81 291 LEU A O 1
ATOM 2384 N N . LEU A 1 292 ? -27.642 -5.252 -2.281 1.00 40.09 292 LEU A N 1
ATOM 2385 C CA . LEU A 1 292 ? -27.426 -5.072 -3.724 1.00 40.09 292 LEU A CA 1
ATOM 2386 C C . LEU A 1 292 ? -27.389 -3.594 -4.165 1.00 40.09 292 LEU A C 1
ATOM 2388 O O . LEU A 1 292 ? -26.765 -3.269 -5.170 1.00 40.09 292 LEU A O 1
ATOM 2392 N N . ALA A 1 293 ? -28.016 -2.684 -3.412 1.00 38.38 293 ALA A N 1
ATOM 2393 C CA . ALA A 1 293 ? -28.160 -1.282 -3.820 1.00 38.38 293 ALA A CA 1
ATOM 2394 C C . ALA A 1 293 ? -26.917 -0.417 -3.522 1.00 38.38 293 ALA A C 1
ATOM 2396 O O . ALA A 1 293 ? -26.622 0.518 -4.264 1.00 38.38 293 ALA A O 1
ATOM 2397 N N . ALA A 1 294 ? -26.142 -0.746 -2.481 1.00 37.81 294 ALA A N 1
ATOM 2398 C CA . ALA A 1 294 ? -24.970 0.042 -2.077 1.00 37.81 294 ALA A CA 1
ATOM 2399 C C . ALA A 1 294 ? -23.749 -0.152 -3.002 1.00 37.81 294 ALA A C 1
ATOM 2401 O O . ALA A 1 294 ? -22.947 0.765 -3.174 1.00 37.81 294 ALA A O 1
ATOM 2402 N N . LEU A 1 295 ? -23.635 -1.310 -3.665 1.00 39.88 295 LEU A N 1
ATOM 2403 C CA . LEU A 1 295 ? -22.546 -1.597 -4.612 1.00 39.88 295 LEU A CA 1
ATOM 2404 C C . LEU A 1 295 ? -22.660 -0.799 -5.921 1.00 39.88 295 LEU A C 1
ATOM 2406 O O . LEU A 1 295 ? -21.651 -0.528 -6.570 1.00 39.88 295 LEU A O 1
ATOM 2410 N N . ILE A 1 296 ? -23.870 -0.368 -6.286 1.00 40.81 296 ILE A N 1
ATOM 2411 C CA . ILE A 1 296 ? -24.120 0.385 -7.521 1.00 40.81 296 ILE A CA 1
ATOM 2412 C C . ILE A 1 296 ? -23.649 1.844 -7.381 1.00 40.81 296 ILE A C 1
ATOM 2414 O O . ILE A 1 296 ? -23.133 2.421 -8.335 1.00 40.81 296 ILE A O 1
ATOM 2418 N N . VAL A 1 297 ? -23.720 2.429 -6.180 1.00 40.09 297 VAL A N 1
ATOM 2419 C CA . VAL A 1 297 ? -23.363 3.844 -5.951 1.00 40.09 297 VAL A CA 1
ATOM 2420 C C . VAL A 1 297 ? -21.845 4.074 -5.990 1.00 40.09 297 VAL A C 1
ATOM 2422 O O . VAL A 1 297 ? -21.390 5.087 -6.518 1.00 40.09 297 VAL A O 1
ATOM 2425 N N . VAL A 1 298 ? -21.041 3.107 -5.533 1.00 39.69 298 VAL A N 1
ATOM 2426 C CA . VAL A 1 298 ? -19.567 3.195 -5.601 1.00 39.69 298 VAL A CA 1
ATOM 2427 C C . VAL A 1 298 ? -19.059 3.058 -7.044 1.00 39.69 298 VAL A C 1
ATOM 2429 O O . VAL A 1 298 ? -18.097 3.726 -7.421 1.00 39.69 298 VAL A O 1
ATOM 2432 N N . GLY A 1 299 ? -19.740 2.269 -7.885 1.00 34.09 299 GLY A N 1
ATOM 2433 C CA . GLY A 1 299 ? -19.429 2.171 -9.316 1.00 34.09 299 GLY A CA 1
ATOM 2434 C C . GLY A 1 299 ? -19.697 3.468 -10.093 1.00 34.09 299 GLY A C 1
ATOM 2435 O O . GLY A 1 299 ? -18.933 3.818 -10.992 1.00 34.09 299 GLY A O 1
ATOM 2436 N N . ILE A 1 300 ? -20.734 4.223 -9.712 1.00 41.94 300 ILE A N 1
ATOM 2437 C CA . ILE A 1 300 ? -21.131 5.469 -10.391 1.00 41.94 300 ILE A CA 1
ATOM 2438 C C . ILE A 1 300 ? -20.156 6.622 -10.094 1.00 41.94 300 ILE A C 1
ATOM 2440 O O . ILE A 1 300 ? -19.854 7.413 -10.985 1.00 41.94 300 ILE A O 1
ATOM 2444 N N . ILE A 1 301 ? -19.589 6.692 -8.884 1.00 39.69 301 ILE A N 1
ATOM 2445 C CA . ILE A 1 301 ? -18.627 7.751 -8.518 1.00 39.69 301 ILE A CA 1
ATOM 2446 C C . ILE A 1 301 ? -17.302 7.602 -9.285 1.00 39.69 301 ILE A C 1
ATOM 2448 O O . ILE A 1 301 ? -16.684 8.606 -9.636 1.00 39.69 301 ILE A O 1
ATOM 2452 N N . ILE A 1 302 ? -16.883 6.372 -9.604 1.00 40.66 302 ILE A N 1
ATOM 2453 C CA . ILE A 1 302 ? -15.657 6.124 -10.382 1.00 40.66 302 ILE A CA 1
ATOM 2454 C C . ILE A 1 302 ? -15.883 6.421 -11.875 1.00 40.66 302 ILE A C 1
ATOM 2456 O O . ILE A 1 302 ? -15.004 6.992 -12.516 1.00 40.66 302 ILE A O 1
ATOM 2460 N N . TYR A 1 303 ? -17.075 6.139 -12.417 1.00 31.52 303 TYR A N 1
ATOM 2461 C CA . TYR A 1 303 ? -17.412 6.445 -13.815 1.00 31.52 303 TYR A CA 1
ATOM 2462 C C . TYR A 1 303 ? -17.414 7.956 -14.117 1.00 31.52 303 TYR A C 1
ATOM 2464 O O . TYR A 1 303 ? -16.922 8.375 -15.162 1.00 31.52 303 TYR A O 1
ATOM 2472 N N . CYS A 1 304 ? -17.877 8.803 -13.190 1.00 34.78 304 CYS A N 1
ATOM 2473 C CA . CYS A 1 304 ? -17.904 10.259 -13.397 1.00 34.78 304 CYS A CA 1
ATOM 2474 C C . CYS A 1 304 ? -16.512 10.920 -13.447 1.00 34.78 304 CYS A C 1
ATOM 2476 O O . CYS A 1 304 ? -16.390 12.026 -13.970 1.00 34.78 304 CYS A O 1
ATOM 2478 N N . VAL A 1 305 ? -15.459 10.256 -12.955 1.00 39.34 305 VAL A N 1
ATOM 2479 C CA . VAL A 1 305 ? -14.067 10.734 -13.082 1.00 39.34 305 VAL A CA 1
ATOM 2480 C C . VAL A 1 305 ? -13.483 10.396 -14.462 1.00 39.34 305 VAL A C 1
ATOM 2482 O O . VAL A 1 305 ? -12.564 11.066 -14.918 1.00 39.34 305 VAL A O 1
ATOM 2485 N N . SER A 1 306 ? -14.044 9.411 -15.168 1.00 35.59 306 SER A N 1
ATOM 2486 C CA . SER A 1 306 ? -13.567 8.968 -16.486 1.00 35.59 306 SER A CA 1
ATOM 2487 C C . SER A 1 306 ? -14.226 9.674 -17.679 1.00 35.59 306 SER A C 1
ATOM 2489 O O . SER A 1 306 ? -13.778 9.470 -18.799 1.00 35.59 306 SER A O 1
ATOM 2491 N N . VAL A 1 307 ? -15.278 10.477 -17.473 1.00 32.69 307 VAL A N 1
ATOM 2492 C CA . VAL A 1 307 ? -16.048 11.116 -18.567 1.00 32.69 307 VAL A CA 1
ATOM 2493 C C . VAL A 1 307 ? -15.759 12.625 -18.710 1.00 32.69 307 VAL A C 1
ATOM 2495 O O . VAL A 1 307 ? -16.262 13.257 -19.628 1.00 32.69 307 VAL A O 1
ATOM 2498 N N . ASN A 1 308 ? -14.909 13.209 -17.857 1.00 31.78 308 ASN A N 1
ATOM 2499 C CA . ASN A 1 308 ? -14.515 14.629 -17.929 1.00 31.78 308 ASN A CA 1
ATOM 2500 C C . ASN A 1 308 ? -13.011 14.847 -18.201 1.00 31.78 308 ASN A C 1
ATOM 2502 O O . ASN A 1 308 ? -12.435 15.834 -17.742 1.00 31.78 308 ASN A O 1
ATOM 2506 N N . ILE A 1 309 ? -12.382 13.940 -18.955 1.00 34.84 309 ILE A N 1
ATOM 2507 C CA . ILE A 1 309 ? -11.053 14.129 -19.565 1.00 34.84 309 ILE A CA 1
ATOM 2508 C C . ILE A 1 309 ? -11.177 13.887 -21.065 1.00 34.84 309 ILE A C 1
ATOM 2510 O O . ILE A 1 309 ? -11.804 12.866 -21.427 1.00 34.84 309 ILE A O 1
#

pLDDT: mean 79.55, std 20.77, range [23.58, 98.0]

Radius of gyration: 24.56 Å; chains: 1; bounding box: 70×45×72 Å

Sequence (309 aa):
MQSGPFEMNDIELCNAMKEIPEYGNTAIMMVFHLLDILAKHLQMMGRHSDVPVIITNDVARCYQSGHWSNAVEELKKSSLLAKNEIRKLLSLVESWKTITRSNFSYFQRYIRFELRVCATLDKHLKDYFKITDMAGNMKNWNNICEVIDFCRSSWLNESSLKREWLKDLKNRLFYCSELLTLLNGKLCFVPRWVFDNEAYIVQIIQTEMQNDPWAPAYYLEEAKNRYVVITLVRLLHIATEIKEVEKPSWVAEDEAWRTSKTEASNQNNLSDEESNEVVEISVDITLGSGLLAALIVVGIIIYCVSVNI